Protein AF-A0A3B3SRP2-F1 (afdb_monomer)

Sequence (263 aa):
METLMWMKLLTVFSLLSGQIAITAASSLVCETYGSGIIQPLYDNPFYVRTSCASEFISFTYGKVDCRITLTRDDGLIVKVVIDINQMKTVLENGILHVKDNNVTLPYDDMYLHIFQYGIYTKLISRILPASTSIIWYNENSKITTFWVELDDKQVSVTSGFCVNNDTKNIISGSSCLTTTITPAESTDCDYTSEVVACQPNIPMETLMDLCLMNIVDISKENEKNVLCSYYHENVQSCDLDNNNQSPGNYLVNTWRTKTGCRK

Solvent-accessible surface area (backbone atoms only — not comparable to full-atom values): 14451 Å² total; per-residue (Å²): 144,71,76,73,64,59,64,58,54,56,64,54,52,72,68,70,65,74,69,72,74,70,67,71,74,69,59,40,53,28,38,36,35,16,28,33,39,34,37,25,59,88,58,77,68,48,75,52,50,49,44,29,42,24,37,41,37,28,35,36,42,95,90,36,46,33,39,33,35,39,24,26,54,73,39,28,36,42,34,39,40,40,31,50,64,86,47,46,35,37,41,44,63,71,43,41,25,52,78,89,37,82,59,61,84,71,37,78,59,97,49,42,40,32,36,80,50,88,90,28,41,36,38,37,42,74,82,52,59,89,67,29,35,41,37,37,34,68,58,95,44,28,30,33,36,41,36,36,37,31,41,68,90,64,50,48,77,75,45,23,44,35,74,45,90,58,71,83,31,48,52,82,54,100,84,50,49,75,54,93,79,68,62,44,94,70,71,89,49,59,65,45,76,66,41,36,75,36,36,80,89,53,56,62,66,59,56,43,46,51,45,25,48,40,53,42,96,39,49,84,85,40,36,61,57,26,54,39,33,46,51,51,57,45,35,48,47,25,68,70,52,82,73,77,50,82,63,33,65,57,48,64,72,43,45,39,73,77,73,66,50,69,128

pLDDT: mean 85.54, std 17.64, range [34.66, 98.62]

Structure (mmCIF, N/CA/C/O backbone):
data_AF-A0A3B3SRP2-F1
#
_entry.id   AF-A0A3B3SRP2-F1
#
loop_
_atom_site.group_PDB
_atom_site.id
_atom_site.type_symbol
_atom_site.label_atom_id
_atom_site.label_alt_id
_atom_site.label_comp_id
_atom_site.label_asym_id
_atom_site.label_entity_id
_atom_site.label_seq_id
_atom_site.pdbx_PDB_ins_code
_atom_site.Cartn_x
_atom_site.Cartn_y
_atom_site.Cartn_z
_atom_site.occupancy
_atom_site.B_iso_or_equiv
_atom_site.auth_seq_id
_atom_site.auth_comp_id
_atom_site.auth_asym_id
_atom_site.auth_atom_id
_atom_site.pdbx_PDB_model_num
ATOM 1 N N . MET A 1 1 ? -53.761 46.322 -2.928 1.00 43.09 1 MET A N 1
ATOM 2 C CA . MET A 1 1 ? -53.805 44.874 -3.222 1.00 43.09 1 MET A CA 1
ATOM 3 C C . MET A 1 1 ? -52.773 44.548 -4.305 1.00 43.09 1 MET A C 1
ATOM 5 O O . MET A 1 1 ? -53.124 43.989 -5.325 1.00 43.09 1 MET A O 1
ATOM 9 N N . GLU A 1 2 ? -51.503 44.925 -4.099 1.00 42.06 2 GLU A N 1
ATOM 10 C CA . GLU A 1 2 ? -50.419 44.701 -5.086 1.00 42.06 2 GLU A CA 1
ATOM 11 C C . GLU A 1 2 ? -49.061 44.360 -4.445 1.00 42.06 2 GLU A C 1
ATOM 13 O O . GLU A 1 2 ? -48.167 43.855 -5.113 1.00 42.06 2 GLU A O 1
ATOM 18 N N . THR A 1 3 ? -48.897 44.522 -3.130 1.00 38.47 3 THR A N 1
ATOM 19 C CA . THR A 1 3 ? -47.625 44.247 -2.439 1.00 38.47 3 THR A CA 1
ATOM 20 C C . THR A 1 3 ? -47.494 42.810 -1.921 1.00 38.47 3 THR A C 1
ATOM 22 O O . THR A 1 3 ? -46.394 42.373 -1.600 1.00 38.47 3 THR A O 1
ATOM 25 N N . LEU A 1 4 ? -48.586 42.034 -1.890 1.00 36.41 4 LEU A N 1
ATOM 26 C CA . LEU A 1 4 ? -48.588 40.653 -1.378 1.00 36.41 4 LEU A CA 1
ATOM 27 C C . LEU A 1 4 ? -48.241 39.594 -2.446 1.00 36.41 4 LEU A C 1
ATOM 29 O O . LEU A 1 4 ? -47.986 38.441 -2.107 1.00 36.41 4 LEU A O 1
ATOM 33 N N . MET A 1 5 ? -48.232 39.969 -3.731 1.00 37.16 5 MET A N 1
ATOM 34 C CA . MET A 1 5 ? -47.983 39.039 -4.844 1.00 37.16 5 MET A CA 1
ATOM 35 C C . MET A 1 5 ? -46.485 38.848 -5.134 1.00 37.16 5 MET A C 1
ATOM 37 O O . MET A 1 5 ? -46.076 37.784 -5.588 1.00 37.16 5 MET A O 1
ATOM 41 N N . TRP A 1 6 ? -45.647 39.829 -4.782 1.00 36.31 6 TRP A N 1
ATOM 42 C CA . TRP A 1 6 ? -44.196 39.774 -5.003 1.00 36.31 6 TRP A CA 1
ATOM 43 C C . TRP A 1 6 ? -43.448 38.962 -3.934 1.00 36.31 6 TRP A C 1
ATOM 45 O O . TRP A 1 6 ? -42.478 38.276 -4.248 1.00 36.31 6 TRP A O 1
ATOM 55 N N . MET A 1 7 ? -43.936 38.937 -2.687 1.00 34.97 7 MET A N 1
ATOM 56 C CA . MET A 1 7 ? -43.323 38.132 -1.616 1.00 34.97 7 MET A CA 1
ATOM 57 C C . MET A 1 7 ? -43.580 36.626 -1.745 1.00 34.97 7 MET A C 1
ATOM 59 O O . MET A 1 7 ? -42.819 35.838 -1.191 1.00 34.97 7 MET A O 1
ATOM 63 N N . LYS A 1 8 ? -44.608 36.206 -2.496 1.00 37.91 8 LYS A N 1
ATOM 64 C CA . LYS A 1 8 ? -44.844 34.781 -2.786 1.00 37.91 8 LYS A CA 1
ATOM 65 C C . LYS A 1 8 ? -44.067 34.269 -4.000 1.00 37.91 8 LYS A C 1
ATOM 67 O O . LYS A 1 8 ? -43.847 33.069 -4.089 1.00 37.91 8 LYS A O 1
ATOM 72 N N . LEU A 1 9 ? -43.611 35.145 -4.902 1.00 35.06 9 LEU A N 1
ATOM 73 C CA . LEU A 1 9 ? -42.748 34.728 -6.015 1.00 35.06 9 LEU A CA 1
ATOM 74 C C . LEU A 1 9 ? -41.287 34.534 -5.580 1.00 35.06 9 LEU A C 1
ATOM 76 O O . LEU A 1 9 ? -40.608 33.655 -6.104 1.00 35.06 9 LEU A O 1
ATOM 80 N N . LEU A 1 10 ? -40.818 35.297 -4.587 1.00 37.38 10 LEU A N 1
ATOM 81 C CA . LEU A 1 10 ? -39.448 35.184 -4.071 1.00 37.38 10 LEU A CA 1
ATOM 82 C C . LEU A 1 10 ? -39.222 33.930 -3.211 1.00 37.38 10 LEU A C 1
ATOM 84 O O . LEU A 1 10 ? -38.131 33.371 -3.243 1.0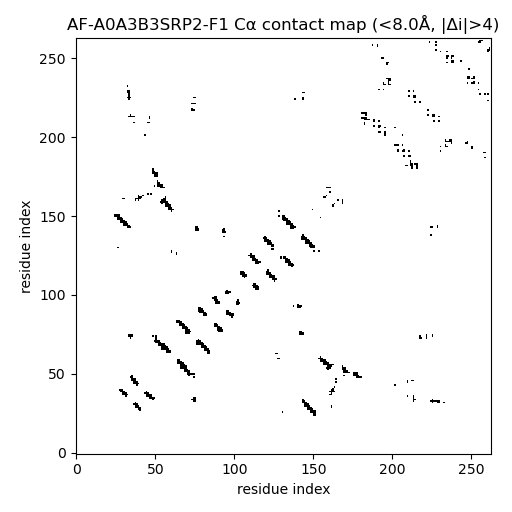0 37.38 10 LEU A O 1
ATOM 88 N N . THR A 1 11 ? -40.243 33.436 -2.504 1.00 38.34 11 THR A N 1
ATOM 89 C CA . THR A 1 11 ? -40.134 32.199 -1.706 1.00 38.34 11 THR A CA 1
ATOM 90 C C . THR A 1 11 ? -40.246 30.922 -2.539 1.00 38.34 11 THR A C 1
ATOM 92 O O . THR A 1 11 ? -39.768 29.877 -2.109 1.00 38.34 11 THR A O 1
ATOM 95 N N . VAL A 1 12 ? -40.820 30.992 -3.746 1.00 39.31 12 VAL A N 1
ATOM 96 C CA . VAL A 1 12 ? -40.864 29.854 -4.684 1.00 39.31 12 VAL A CA 1
ATOM 97 C C . VAL A 1 12 ? -39.581 29.775 -5.522 1.00 39.31 12 VAL A C 1
ATOM 99 O O . VAL A 1 12 ? -39.119 28.677 -5.823 1.00 39.31 12 VAL A O 1
ATOM 102 N N . PHE A 1 13 ? -38.931 30.907 -5.825 1.00 36.84 13 PHE A N 1
ATOM 103 C CA . PHE A 1 13 ? -37.656 30.903 -6.555 1.00 36.84 13 PHE A CA 1
ATOM 104 C C . PHE A 1 13 ? -36.457 30.426 -5.721 1.00 36.84 13 PHE A C 1
ATOM 106 O O . PHE A 1 13 ? -35.529 29.852 -6.287 1.00 36.84 13 PHE A O 1
ATOM 113 N N . SER A 1 14 ? -36.488 30.560 -4.389 1.00 36.88 14 SER A N 1
ATOM 114 C CA . SER A 1 14 ? -35.431 30.016 -3.517 1.00 36.88 14 SER A CA 1
ATOM 115 C C . SER A 1 14 ? -35.518 28.497 -3.301 1.00 36.88 14 SER A C 1
ATOM 117 O O . SER A 1 14 ? -34.643 27.928 -2.659 1.00 36.88 14 SER A O 1
ATOM 119 N N . LEU A 1 15 ? -36.559 27.834 -3.823 1.00 36.75 15 LEU A N 1
ATOM 120 C CA . LEU A 1 15 ? -36.709 26.373 -3.800 1.00 36.75 15 LEU A CA 1
ATOM 121 C C . LEU A 1 15 ? -36.375 25.708 -5.150 1.00 36.75 15 LEU A C 1
ATOM 123 O O . LEU A 1 15 ? -36.276 24.486 -5.201 1.00 36.75 15 LEU A O 1
ATOM 127 N N . LEU A 1 16 ? -36.163 26.483 -6.227 1.00 36.72 16 LEU A N 1
ATOM 128 C CA . LEU A 1 16 ? -35.788 25.961 -7.553 1.00 36.72 16 LEU A CA 1
ATOM 129 C C . LEU A 1 16 ? -34.317 26.171 -7.933 1.00 36.72 16 LEU A C 1
ATOM 131 O O . LEU A 1 16 ? -33.840 25.521 -8.860 1.00 36.72 16 LEU A O 1
ATOM 135 N N . SER A 1 17 ? -33.560 27.002 -7.216 1.00 38.25 17 SER A N 1
ATOM 136 C CA . SER A 1 17 ? -32.105 27.106 -7.388 1.00 38.25 17 SER A CA 1
ATOM 137 C C . SER A 1 17 ? -31.372 26.072 -6.533 1.00 38.25 17 SER A C 1
ATOM 139 O O . SER A 1 17 ? -30.405 26.407 -5.851 1.00 38.25 17 SER A O 1
ATOM 141 N N . GLY A 1 18 ? -31.866 24.829 -6.529 1.00 35.50 18 GLY A N 1
ATOM 142 C CA . GLY A 1 18 ? -31.281 23.677 -5.847 1.00 35.50 18 GLY A CA 1
ATOM 143 C C . GLY A 1 18 ? -29.923 23.284 -6.428 1.00 35.50 18 GLY A C 1
ATOM 144 O O . GLY A 1 18 ? -29.726 22.155 -6.848 1.00 35.50 18 GLY A O 1
ATOM 145 N N . GLN A 1 19 ? -28.964 24.201 -6.420 1.00 41.12 19 GLN A N 1
ATOM 146 C CA . GLN A 1 19 ? -27.575 23.866 -6.202 1.00 41.12 19 GLN A CA 1
ATOM 147 C C . GLN A 1 19 ? -27.442 23.690 -4.694 1.00 41.12 19 GLN A C 1
ATOM 149 O O . GLN A 1 19 ? -26.968 24.561 -3.968 1.00 41.12 19 GLN A O 1
ATOM 154 N N . ILE A 1 20 ? -27.857 22.513 -4.216 1.00 37.31 20 ILE A N 1
ATOM 155 C CA . ILE A 1 20 ? -27.070 21.904 -3.155 1.00 37.31 20 ILE A CA 1
ATOM 156 C C . ILE A 1 20 ? -25.701 21.781 -3.812 1.00 37.31 20 ILE A C 1
ATOM 158 O O . ILE A 1 20 ? -25.478 20.895 -4.635 1.00 37.31 20 ILE A O 1
ATOM 162 N N . ALA A 1 21 ? -24.814 22.735 -3.536 1.00 34.66 21 ALA A N 1
ATOM 163 C CA . ALA A 1 21 ? -23.401 22.467 -3.628 1.00 34.66 21 ALA A CA 1
ATOM 164 C C . ALA A 1 21 ? -23.189 21.347 -2.614 1.00 34.66 21 ALA A C 1
ATOM 166 O O . ALA A 1 21 ? -22.924 21.582 -1.434 1.00 34.66 21 ALA A O 1
ATOM 167 N N . ILE A 1 22 ? -23.401 20.109 -3.067 1.00 35.34 22 ILE A N 1
ATOM 168 C CA . ILE A 1 22 ? -22.730 18.964 -2.501 1.00 35.34 22 ILE A CA 1
ATOM 169 C C . ILE A 1 22 ? -21.287 19.338 -2.788 1.00 35.34 22 ILE A C 1
ATOM 171 O O . ILE A 1 22 ? -20.777 19.129 -3.884 1.00 35.34 22 ILE A O 1
ATOM 175 N N . THR A 1 23 ? -20.677 20.058 -1.846 1.00 37.78 23 THR A N 1
ATOM 176 C CA . THR A 1 23 ? -19.234 20.046 -1.722 1.00 37.78 23 THR A CA 1
ATOM 177 C C . THR A 1 23 ? -18.966 18.562 -1.611 1.00 37.78 23 THR A C 1
ATOM 179 O O . THR A 1 23 ? -19.344 17.947 -0.613 1.00 37.78 23 THR A O 1
ATOM 182 N N . ALA A 1 24 ? -18.537 17.952 -2.719 1.00 43.47 24 ALA A N 1
ATOM 183 C CA . ALA A 1 24 ? -18.064 16.589 -2.697 1.00 43.47 24 ALA A CA 1
ATOM 184 C C . ALA A 1 24 ? -17.053 16.608 -1.560 1.00 43.47 24 ALA A C 1
ATOM 186 O O . ALA A 1 24 ? -16.085 17.367 -1.619 1.00 43.47 24 ALA A O 1
ATOM 187 N N . ALA A 1 25 ? -17.398 15.960 -0.446 1.00 46.56 25 ALA A N 1
ATOM 188 C CA . ALA A 1 25 ? -16.478 15.861 0.661 1.00 46.56 25 ALA A CA 1
ATOM 189 C C . ALA A 1 25 ? -15.237 15.229 0.042 1.00 46.56 25 ALA A C 1
ATOM 191 O O . ALA A 1 25 ? -15.340 14.151 -0.545 1.00 46.56 25 ALA A O 1
ATOM 192 N N . SER A 1 26 ? -14.128 15.962 0.032 1.00 56.84 26 SER A N 1
ATOM 193 C CA . SER A 1 26 ? -12.861 15.444 -0.449 1.00 56.84 26 SER A CA 1
ATOM 194 C C . SER A 1 26 ? -12.503 14.302 0.486 1.00 56.84 26 SER A C 1
ATOM 196 O O . SER A 1 26 ? -12.036 14.534 1.596 1.00 56.84 26 SER A O 1
ATOM 198 N N . SER A 1 27 ? -12.814 13.071 0.084 1.00 74.00 27 SER A N 1
ATOM 199 C CA . SER A 1 27 ? -12.363 11.899 0.812 1.00 74.00 27 SER A CA 1
ATOM 200 C C . SER A 1 27 ? -10.845 11.921 0.787 1.00 74.00 27 SER A C 1
ATOM 202 O O . SER A 1 27 ? -10.240 11.982 -0.285 1.00 74.00 27 SER A O 1
ATOM 204 N N . LEU A 1 28 ? -10.239 11.899 1.963 1.00 90.25 28 LEU A N 1
ATOM 205 C CA . LEU A 1 28 ? -8.798 11.790 2.089 1.00 90.25 28 LEU A CA 1
ATOM 206 C C . LEU A 1 28 ? -8.400 10.354 1.766 1.00 90.25 28 LEU A C 1
ATOM 208 O O . LEU A 1 28 ? -8.909 9.423 2.389 1.00 90.25 28 LEU A O 1
ATOM 212 N N . VAL A 1 29 ? -7.524 10.176 0.782 1.00 93.31 29 VAL A N 1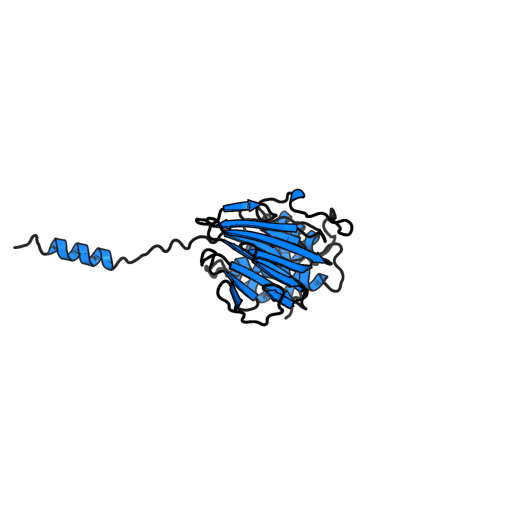
ATOM 213 C CA . VAL A 1 29 ? -7.085 8.855 0.327 1.00 93.31 29 VAL A CA 1
ATOM 214 C C . VAL A 1 29 ? -5.639 8.648 0.732 1.00 93.31 29 VAL A C 1
ATOM 216 O O . VAL A 1 29 ? -4.779 9.459 0.398 1.00 93.31 29 VAL A O 1
ATOM 219 N N . CYS A 1 30 ? -5.378 7.562 1.454 1.00 96.31 30 CYS A N 1
ATOM 220 C CA . CYS A 1 30 ? -4.028 7.050 1.628 1.00 96.31 30 CYS A CA 1
ATOM 221 C C . CYS A 1 30 ? -3.914 5.703 0.941 1.00 96.31 30 CYS A C 1
ATOM 223 O O . CYS A 1 30 ? -4.704 4.797 1.218 1.00 96.31 30 CYS A O 1
ATOM 225 N N . GLU A 1 31 ? -2.903 5.559 0.104 1.00 97.06 31 GLU A N 1
ATOM 226 C CA . GLU A 1 31 ? -2.753 4.415 -0.775 1.00 97.06 31 GLU A CA 1
ATOM 227 C C . GLU A 1 31 ? -1.336 3.852 -0.711 1.00 97.06 31 GLU A C 1
ATOM 229 O O . GLU A 1 31 ? -0.355 4.558 -0.478 1.00 97.06 31 GLU A O 1
ATOM 234 N N . THR A 1 32 ? -1.223 2.549 -0.932 1.00 98.00 32 THR A N 1
ATOM 235 C CA . THR A 1 32 ? 0.041 1.903 -1.234 1.00 98.00 32 THR A CA 1
ATOM 236 C C . THR A 1 32 ? -0.120 0.893 -2.356 1.00 98.00 32 THR A C 1
ATOM 238 O O . THR A 1 32 ? -1.102 0.152 -2.412 1.00 98.00 32 THR A O 1
ATOM 241 N N . TYR A 1 33 ? 0.869 0.852 -3.241 1.00 96.94 33 TYR A N 1
ATOM 242 C CA . TYR A 1 33 ? 0.862 -0.013 -4.410 1.00 96.94 33 TYR A CA 1
ATOM 243 C C . TYR A 1 33 ? 2.270 -0.470 -4.795 1.00 96.94 33 TYR A C 1
ATOM 245 O O . TYR A 1 33 ? 3.282 -0.018 -4.237 1.00 96.94 33 TYR A O 1
ATOM 253 N N . GLY A 1 34 ? 2.332 -1.409 -5.738 1.00 95.31 34 GLY A N 1
ATOM 254 C CA . GLY A 1 34 ? 3.584 -2.019 -6.162 1.00 95.31 34 GLY A CA 1
ATOM 255 C C . GLY A 1 34 ? 4.308 -2.698 -4.995 1.00 95.31 34 GLY A C 1
ATOM 256 O O . GLY A 1 34 ? 3.697 -3.380 -4.172 1.00 95.31 34 GLY A O 1
ATOM 257 N N . SER A 1 35 ? 5.626 -2.519 -4.915 1.00 95.81 35 SER A N 1
ATOM 258 C CA . SER A 1 35 ? 6.488 -3.188 -3.939 1.00 95.81 35 SER A CA 1
ATOM 259 C C . SER A 1 35 ? 6.730 -2.415 -2.640 1.00 95.81 35 SER A C 1
ATOM 261 O O . SER A 1 35 ? 7.460 -2.904 -1.772 1.00 95.81 35 SER A O 1
ATOM 263 N N . GLY A 1 36 ? 6.129 -1.229 -2.492 1.00 95.81 36 GLY A N 1
ATOM 264 C CA . GLY A 1 36 ? 6.378 -0.356 -1.341 1.00 95.81 36 GLY A CA 1
ATOM 265 C C . GLY A 1 36 ? 6.160 1.138 -1.571 1.00 95.81 36 GLY A C 1
ATOM 266 O O . GLY A 1 36 ? 6.594 1.925 -0.733 1.00 95.81 36 GLY A O 1
ATOM 267 N N . ILE A 1 37 ? 5.521 1.547 -2.673 1.00 97.56 37 ILE A N 1
ATOM 268 C CA . ILE A 1 37 ? 5.180 2.957 -2.895 1.00 97.56 37 ILE A CA 1
ATOM 269 C C . ILE A 1 37 ? 3.994 3.309 -2.007 1.00 97.56 37 ILE A C 1
ATOM 271 O O . ILE A 1 37 ? 3.039 2.535 -1.905 1.00 97.56 37 ILE A O 1
ATOM 275 N N . ILE A 1 38 ? 4.062 4.461 -1.352 1.00 97.81 38 ILE A N 1
ATOM 276 C CA . ILE A 1 38 ? 3.027 4.971 -0.462 1.00 97.81 38 ILE A CA 1
ATOM 277 C C . ILE A 1 38 ? 2.694 6.391 -0.896 1.00 97.81 38 ILE A C 1
ATOM 279 O O . ILE A 1 38 ? 3.582 7.239 -0.937 1.00 97.81 38 ILE A O 1
ATOM 283 N N . GLN A 1 39 ? 1.419 6.635 -1.186 1.00 96.00 39 GLN A N 1
ATOM 284 C CA . GLN A 1 39 ? 0.839 7.963 -1.325 1.00 96.00 39 GLN A CA 1
ATOM 285 C C . GLN A 1 39 ? 0.206 8.338 0.025 1.00 96.00 39 GLN A C 1
ATOM 287 O O . GLN A 1 39 ? -0.872 7.830 0.357 1.00 96.00 39 GLN A O 1
ATOM 292 N N . PRO A 1 40 ? 0.875 9.172 0.843 1.00 96.06 40 PRO A N 1
ATOM 293 C CA . PRO A 1 40 ? 0.323 9.625 2.113 1.00 96.06 40 PRO A CA 1
ATOM 294 C C . PRO A 1 40 ? -0.801 10.643 1.893 1.00 96.06 40 PRO A C 1
ATOM 296 O O . PRO A 1 40 ? -1.032 11.128 0.785 1.00 96.06 40 PRO A O 1
ATOM 299 N N . LEU A 1 41 ? -1.480 11.000 2.983 1.00 93.75 41 LEU A N 1
ATOM 300 C CA . LEU A 1 41 ? -2.667 11.858 2.954 1.00 93.75 41 LEU A CA 1
ATOM 301 C C . LEU A 1 41 ? -2.396 13.300 2.509 1.00 93.75 41 LEU A C 1
ATOM 303 O O . LEU A 1 41 ? -3.281 13.934 1.940 1.00 93.75 41 LEU A O 1
ATOM 307 N N . TYR A 1 42 ? -1.210 13.833 2.814 1.00 89.56 42 TYR A N 1
ATOM 308 C CA . TYR A 1 42 ? -0.917 15.266 2.670 1.00 89.56 42 TYR A CA 1
ATOM 309 C C . TYR A 1 42 ? 0.441 15.577 2.030 1.00 89.56 42 TYR A C 1
ATOM 311 O O . TYR A 1 42 ? 0.763 16.749 1.858 1.00 89.56 42 TYR A O 1
ATOM 319 N N . ASP A 1 43 ? 1.221 14.557 1.671 1.00 90.25 43 ASP A N 1
ATOM 320 C CA . ASP A 1 43 ? 2.590 14.708 1.175 1.00 90.25 43 ASP A CA 1
ATOM 321 C C . ASP A 1 43 ? 2.782 14.005 -0.175 1.00 90.25 43 ASP A C 1
ATOM 323 O O . ASP A 1 43 ? 1.919 13.271 -0.665 1.00 90.25 43 ASP A O 1
ATOM 327 N N . ASN A 1 44 ? 3.949 14.224 -0.778 1.00 91.69 44 ASN A N 1
ATOM 328 C CA . ASN A 1 44 ? 4.359 13.511 -1.981 1.00 91.69 44 ASN A CA 1
ATOM 329 C C . ASN A 1 44 ? 4.564 12.015 -1.701 1.00 91.69 44 ASN A C 1
ATOM 331 O O . ASN A 1 44 ? 4.937 11.636 -0.582 1.00 91.69 44 ASN A O 1
ATOM 335 N N . PRO A 1 45 ? 4.380 11.162 -2.721 1.00 95.44 45 PRO A N 1
ATOM 336 C CA . PRO A 1 45 ? 4.599 9.742 -2.560 1.00 95.44 45 PRO A CA 1
ATOM 337 C C . PRO A 1 45 ? 6.065 9.436 -2.263 1.00 95.44 45 PRO A C 1
ATOM 339 O O . PRO A 1 45 ? 6.984 10.105 -2.739 1.00 95.44 45 PRO A O 1
ATOM 342 N N . PHE A 1 46 ? 6.275 8.386 -1.481 1.00 95.81 46 PHE A N 1
ATOM 343 C CA . PHE A 1 46 ? 7.594 7.898 -1.098 1.00 95.81 46 PHE A CA 1
ATOM 344 C C . PHE A 1 46 ? 7.634 6.373 -1.161 1.00 95.81 46 PHE A C 1
ATOM 346 O O . PHE A 1 46 ? 6.616 5.713 -1.366 1.00 95.81 46 PHE A O 1
ATOM 353 N N . TYR A 1 47 ? 8.825 5.806 -0.990 1.00 96.19 47 TYR A N 1
ATOM 354 C CA . TYR A 1 47 ? 9.043 4.371 -1.089 1.00 96.19 47 TYR A CA 1
ATOM 355 C C . TYR A 1 47 ? 9.596 3.784 0.214 1.00 96.19 47 TYR A C 1
ATOM 357 O O . TYR A 1 47 ? 10.486 4.367 0.836 1.00 96.19 47 TYR A O 1
ATOM 365 N N . VAL A 1 48 ? 9.097 2.607 0.608 1.00 9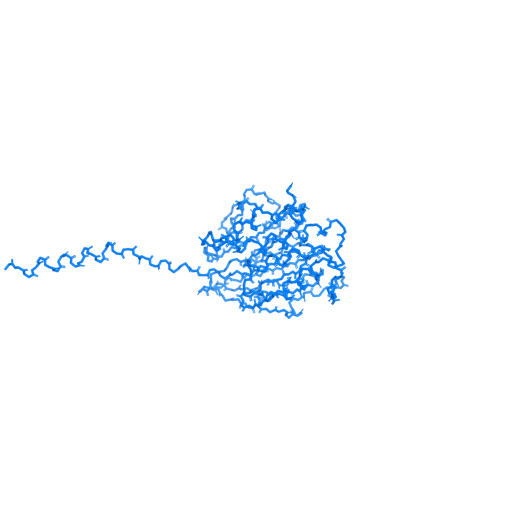4.50 48 VAL A N 1
ATOM 366 C CA . VAL A 1 48 ? 9.590 1.836 1.759 1.00 94.50 48 VAL A CA 1
ATOM 367 C C . VAL A 1 48 ? 9.731 0.357 1.399 1.00 94.50 48 VAL A C 1
ATOM 369 O O . VAL A 1 48 ? 8.738 -0.324 1.143 1.00 94.50 48 VAL A O 1
ATOM 372 N N . ARG A 1 49 ? 10.958 -0.181 1.489 1.00 92.50 49 ARG A N 1
ATOM 373 C CA . ARG A 1 49 ? 11.227 -1.627 1.400 1.00 92.50 49 ARG A CA 1
ATOM 374 C C . ARG A 1 49 ? 11.331 -2.246 2.787 1.00 92.50 49 ARG A C 1
ATOM 376 O O . ARG A 1 49 ? 12.334 -2.084 3.484 1.00 92.50 49 ARG A O 1
ATOM 383 N N . THR A 1 50 ? 10.324 -3.022 3.168 1.00 93.31 50 THR A N 1
ATOM 384 C CA . THR A 1 50 ? 10.388 -3.853 4.372 1.00 93.31 50 THR A CA 1
ATOM 385 C C . THR A 1 50 ? 9.534 -5.109 4.230 1.00 93.31 50 THR A C 1
ATOM 387 O O . THR A 1 50 ? 8.459 -5.060 3.635 1.00 93.31 50 THR A O 1
ATOM 390 N N . SER A 1 51 ? 10.014 -6.229 4.774 1.00 94.06 51 SER A N 1
ATOM 391 C CA . SER A 1 51 ? 9.214 -7.441 4.997 1.00 94.06 51 SER A CA 1
ATOM 392 C C . SER A 1 51 ? 8.642 -7.514 6.415 1.00 94.06 51 SER A C 1
ATOM 394 O O . SER A 1 51 ? 7.911 -8.444 6.755 1.00 94.06 51 SER A O 1
ATOM 396 N N . CYS A 1 52 ? 8.973 -6.543 7.270 1.00 95.50 52 CYS A N 1
ATOM 397 C CA . CYS A 1 52 ? 8.373 -6.427 8.589 1.00 95.50 52 CYS A CA 1
ATOM 398 C C . CYS A 1 52 ? 6.902 -6.025 8.473 1.00 95.50 52 CYS A C 1
ATOM 400 O O . CYS A 1 52 ? 6.480 -5.386 7.507 1.00 95.50 52 CYS A O 1
ATOM 402 N N . ALA A 1 53 ? 6.124 -6.355 9.503 1.00 96.06 53 ALA A N 1
ATOM 403 C CA . ALA A 1 53 ? 4.828 -5.722 9.664 1.00 96.06 53 ALA A CA 1
ATOM 404 C C . ALA A 1 53 ? 5.043 -4.214 9.850 1.00 96.06 53 ALA A C 1
ATOM 406 O O . ALA A 1 53 ? 5.934 -3.795 10.586 1.00 96.06 53 ALA A O 1
ATOM 407 N N . SER A 1 54 ? 4.228 -3.396 9.205 1.00 96.69 54 SER A N 1
ATOM 408 C CA . SER A 1 54 ? 4.287 -1.945 9.337 1.00 96.69 54 SER A CA 1
ATOM 409 C C . SER A 1 54 ? 2.906 -1.368 9.561 1.00 96.69 54 SER A C 1
ATOM 411 O O . SER A 1 54 ? 1.939 -1.816 8.940 1.00 96.69 54 SER A O 1
ATOM 413 N N . GLU A 1 55 ? 2.816 -0.357 10.415 1.00 98.00 55 GLU A N 1
ATOM 414 C CA . GLU A 1 55 ? 1.605 0.431 10.581 1.00 98.00 55 GLU A CA 1
ATOM 415 C C . GLU A 1 55 ? 1.395 1.310 9.347 1.00 98.00 55 GLU A C 1
ATOM 417 O O . GLU A 1 55 ? 2.139 2.256 9.085 1.00 98.00 55 GLU A O 1
ATOM 422 N N . PHE A 1 56 ? 0.378 0.965 8.562 1.00 98.31 56 PHE A N 1
ATOM 423 C CA . PHE A 1 56 ? 0.014 1.731 7.380 1.00 98.31 56 PHE A CA 1
ATOM 424 C C . PHE A 1 56 ? -0.763 2.976 7.788 1.00 98.31 56 PHE A C 1
ATOM 426 O O . PHE A 1 56 ? -0.376 4.088 7.438 1.00 98.31 56 PHE A O 1
ATOM 433 N N . ILE A 1 57 ? -1.796 2.793 8.611 1.00 98.06 57 ILE A N 1
ATOM 434 C CA . ILE A 1 57 ? -2.554 3.895 9.190 1.00 98.06 57 ILE A CA 1
ATOM 435 C C . ILE A 1 57 ? -3.141 3.515 10.544 1.00 98.06 57 ILE A C 1
ATOM 437 O O . ILE A 1 57 ? -3.605 2.390 10.747 1.00 98.06 57 ILE A O 1
ATOM 441 N N . SER A 1 58 ? -3.163 4.486 11.447 1.00 97.56 58 SER A N 1
ATOM 442 C CA . SER A 1 58 ? -3.946 4.468 12.674 1.00 97.56 58 SER A CA 1
ATOM 443 C C . SER A 1 58 ? -4.787 5.739 12.741 1.00 97.56 58 SER A C 1
ATOM 445 O O . SER A 1 58 ? -4.299 6.829 12.426 1.00 97.56 58 SER A O 1
ATOM 447 N N . PHE A 1 59 ? -6.061 5.613 13.097 1.00 96.31 59 PHE A N 1
ATOM 448 C CA . PHE A 1 59 ? -6.981 6.739 13.206 1.00 96.31 59 PHE A CA 1
ATOM 449 C C . PHE A 1 59 ? -8.115 6.464 14.190 1.00 96.31 59 PHE A C 1
ATOM 451 O O . PHE A 1 59 ? -8.443 5.314 14.479 1.00 96.31 59 PHE A O 1
ATOM 458 N N . THR A 1 60 ? -8.756 7.529 14.662 1.00 95.25 60 THR A N 1
ATOM 459 C CA . THR A 1 60 ? -9.872 7.447 15.608 1.00 95.25 60 THR A CA 1
ATOM 460 C C . THR A 1 60 ? -11.094 8.190 15.070 1.00 95.25 60 THR A C 1
ATOM 462 O O . THR A 1 60 ? -10.985 9.294 14.531 1.00 95.25 60 THR A O 1
ATOM 465 N N . TYR A 1 61 ? -12.274 7.593 15.256 1.00 93.88 61 TYR A N 1
ATOM 466 C CA . TYR A 1 61 ? -13.582 8.217 15.054 1.00 93.88 61 TYR A CA 1
ATOM 467 C C . TYR A 1 61 ? -14.386 8.168 16.359 1.00 93.88 61 TYR A C 1
ATOM 469 O O . TYR A 1 61 ? -14.841 7.110 16.799 1.00 93.88 61 TYR A O 1
ATOM 477 N N . GLY A 1 62 ? -14.553 9.314 17.023 1.00 91.44 62 GLY A N 1
ATOM 478 C CA . GLY A 1 62 ? -15.191 9.375 18.340 1.00 91.44 62 GLY A CA 1
ATOM 479 C C . GLY A 1 62 ? -14.411 8.578 19.394 1.00 91.44 62 GLY A C 1
ATOM 480 O O . GLY A 1 62 ? -13.417 9.064 19.920 1.00 91.44 62 GLY A O 1
ATOM 481 N N . LYS A 1 63 ? -14.879 7.367 19.722 1.00 91.38 63 LYS A N 1
ATOM 482 C CA . LYS A 1 63 ? -14.208 6.415 20.637 1.00 91.38 63 LYS A CA 1
ATOM 483 C C . LYS A 1 63 ? -13.790 5.111 19.947 1.00 91.38 63 LYS A C 1
ATOM 485 O O . LYS A 1 63 ? -13.428 4.152 20.619 1.00 91.38 63 LYS A O 1
ATOM 490 N N . VAL A 1 64 ? -13.944 5.050 18.628 1.00 94.19 64 VAL A N 1
ATOM 491 C CA . VAL A 1 64 ? -13.611 3.889 17.809 1.00 94.19 64 VAL A CA 1
ATOM 492 C C . VAL A 1 64 ? -12.209 4.098 17.267 1.00 94.19 64 VAL A C 1
ATOM 494 O O . VAL A 1 64 ? -11.999 4.977 16.434 1.00 94.19 64 VAL A O 1
ATOM 497 N N . ASP A 1 65 ? -11.272 3.283 17.736 1.00 95.62 65 ASP A N 1
ATOM 498 C CA . ASP A 1 65 ? -9.920 3.232 17.191 1.00 95.62 65 ASP A CA 1
ATOM 499 C C . ASP A 1 65 ? -9.869 2.258 16.015 1.00 95.62 65 ASP A C 1
ATOM 501 O O . ASP A 1 65 ? -10.456 1.173 16.058 1.00 95.62 65 ASP A O 1
ATOM 505 N N . CYS A 1 66 ? -9.155 2.641 14.965 1.00 97.44 66 CYS A N 1
ATOM 506 C CA . CYS A 1 66 ? -8.874 1.807 13.812 1.00 97.44 66 CYS A CA 1
ATOM 507 C C . CYS A 1 66 ? -7.372 1.793 13.558 1.00 97.44 66 CYS A C 1
ATOM 509 O O . CYS A 1 66 ? -6.747 2.846 13.451 1.00 97.44 66 CYS A O 1
ATOM 511 N N . ARG A 1 67 ? -6.799 0.601 13.405 1.00 98.12 67 ARG A N 1
ATOM 512 C CA . ARG A 1 67 ? -5.398 0.423 13.029 1.00 98.12 67 ARG A CA 1
ATOM 513 C C . ARG A 1 67 ? -5.279 -0.620 11.935 1.00 98.12 67 ARG A C 1
ATOM 515 O O . ARG A 1 67 ? -5.835 -1.711 12.046 1.00 98.12 67 ARG A O 1
ATOM 522 N N . ILE A 1 68 ? -4.507 -0.295 10.907 1.00 98.62 68 ILE A N 1
ATOM 523 C CA . ILE A 1 68 ? -4.223 -1.188 9.791 1.00 98.62 68 ILE A CA 1
ATOM 524 C C . ILE A 1 68 ? -2.723 -1.424 9.715 1.00 98.62 68 ILE A C 1
ATOM 526 O O . ILE A 1 68 ? -1.934 -0.480 9.610 1.00 98.62 68 ILE A O 1
ATOM 530 N N . THR A 1 69 ? -2.333 -2.696 9.738 1.00 98.31 69 THR A N 1
ATOM 531 C CA . THR A 1 69 ? -0.950 -3.107 9.508 1.00 98.31 69 THR A CA 1
ATOM 532 C C . THR A 1 69 ? -0.836 -3.953 8.251 1.00 98.31 69 THR A C 1
ATOM 534 O O . THR A 1 69 ? -1.719 -4.750 7.927 1.00 98.31 69 THR A O 1
ATOM 537 N N . LEU A 1 70 ? 0.271 -3.767 7.539 1.00 97.69 70 LEU A N 1
ATOM 538 C CA . LEU A 1 70 ? 0.594 -4.471 6.303 1.00 97.69 70 LEU A CA 1
ATOM 539 C C . LEU A 1 70 ? 1.890 -5.247 6.499 1.00 97.69 70 LEU A C 1
ATOM 541 O O . LEU A 1 70 ? 2.804 -4.762 7.158 1.00 97.69 70 LEU A O 1
ATOM 545 N N . THR A 1 71 ? 1.973 -6.444 5.933 1.00 96.12 71 THR A N 1
ATOM 546 C CA . THR A 1 71 ? 3.214 -7.225 5.845 1.00 96.12 71 THR A CA 1
ATOM 547 C C . THR A 1 71 ? 3.437 -7.617 4.396 1.00 96.12 71 THR A C 1
ATOM 549 O O . THR A 1 71 ? 2.501 -8.061 3.721 1.00 96.12 71 THR A O 1
ATOM 552 N N . ARG A 1 72 ? 4.673 -7.449 3.928 1.00 94.19 72 ARG A N 1
ATOM 553 C CA . ARG A 1 72 ? 5.070 -7.745 2.553 1.00 94.19 72 ARG A CA 1
ATOM 554 C C . ARG A 1 72 ? 6.035 -8.912 2.485 1.00 94.19 72 ARG A C 1
ATOM 556 O O . ARG A 1 72 ? 6.858 -9.093 3.377 1.00 94.19 72 ARG A O 1
ATOM 563 N N . ASP A 1 73 ? 5.957 -9.636 1.382 1.00 92.06 73 ASP A N 1
ATOM 564 C CA . ASP A 1 73 ? 6.973 -10.590 0.966 1.00 92.06 73 ASP A CA 1
ATOM 565 C C . ASP A 1 73 ? 7.263 -10.375 -0.516 1.00 92.06 73 ASP A C 1
ATOM 567 O O . ASP A 1 73 ? 6.344 -10.225 -1.324 1.00 92.06 73 ASP A O 1
ATOM 571 N N . ASP A 1 74 ? 8.548 -10.273 -0.847 1.00 92.06 74 ASP A N 1
ATOM 572 C CA . ASP A 1 74 ? 9.018 -9.998 -2.205 1.00 92.06 74 ASP A CA 1
ATOM 573 C C . ASP A 1 74 ? 8.210 -8.881 -2.917 1.00 92.06 74 ASP A C 1
ATOM 575 O O . ASP A 1 74 ? 7.748 -8.995 -4.053 1.00 92.06 74 ASP A O 1
ATOM 579 N N . GLY A 1 75 ? 7.986 -7.786 -2.179 1.00 91.94 75 GLY A N 1
ATOM 580 C CA . GLY A 1 75 ? 7.307 -6.560 -2.621 1.00 91.94 75 GLY A CA 1
ATOM 581 C C . GLY A 1 75 ? 5.807 -6.540 -2.405 1.00 91.94 75 GLY A C 1
ATOM 582 O O . GLY A 1 75 ? 5.262 -5.511 -2.013 1.00 91.94 75 GLY A O 1
ATOM 583 N N . LEU A 1 76 ? 5.137 -7.665 -2.598 1.00 94.50 76 LEU A N 1
ATOM 584 C CA . LEU A 1 76 ? 3.684 -7.700 -2.550 1.00 94.50 76 LEU A CA 1
ATOM 585 C C . LEU A 1 76 ? 3.183 -7.875 -1.119 1.00 94.50 76 LEU A C 1
ATOM 587 O O . LEU A 1 76 ? 3.845 -8.475 -0.272 1.00 94.50 76 LEU A O 1
ATOM 591 N N . ILE A 1 77 ? 1.996 -7.344 -0.836 1.00 96.06 77 ILE A N 1
ATOM 592 C CA . ILE A 1 77 ? 1.381 -7.476 0.482 1.00 96.06 77 ILE A CA 1
ATOM 593 C C . ILE A 1 77 ? 0.814 -8.898 0.596 1.00 96.06 77 ILE A C 1
ATOM 595 O O . ILE A 1 77 ? -0.074 -9.297 -0.160 1.00 96.06 77 ILE A O 1
ATOM 599 N N . VAL A 1 78 ? 1.328 -9.658 1.562 1.00 95.12 78 VAL A N 1
ATOM 600 C CA . VAL A 1 78 ? 0.896 -11.038 1.853 1.00 95.12 78 VAL A CA 1
ATOM 601 C C . VAL A 1 78 ? -0.068 -11.110 3.029 1.00 95.12 78 VAL A C 1
ATOM 603 O O . VAL A 1 78 ? -0.826 -12.073 3.141 1.00 95.12 78 VAL A O 1
ATOM 606 N N . LYS A 1 79 ? -0.063 -10.083 3.889 1.00 96.44 79 LYS A N 1
ATOM 607 C CA . LYS A 1 79 ? -0.939 -9.997 5.055 1.00 96.44 79 LYS A CA 1
ATOM 608 C C . LYS A 1 79 ? -1.384 -8.567 5.331 1.00 96.44 79 LYS A C 1
ATOM 610 O O . LYS A 1 79 ? -0.560 -7.655 5.396 1.00 96.44 79 LYS A O 1
ATOM 615 N N . VAL A 1 80 ? -2.677 -8.408 5.580 1.00 98.00 80 VAL A N 1
ATOM 616 C CA . VAL A 1 80 ? -3.300 -7.187 6.098 1.00 98.00 80 VAL A CA 1
ATOM 617 C C . VAL A 1 80 ? -4.003 -7.538 7.399 1.00 98.00 80 VAL A C 1
ATOM 619 O O . VAL A 1 80 ? -4.767 -8.502 7.446 1.00 98.00 80 VAL A O 1
ATOM 622 N N . VAL A 1 81 ? -3.781 -6.747 8.444 1.00 98.19 81 VAL A N 1
ATOM 623 C CA . VAL A 1 81 ? -4.576 -6.804 9.674 1.00 98.19 81 VAL A CA 1
ATOM 624 C C . VAL A 1 81 ? -5.324 -5.489 9.814 1.00 98.19 81 VAL A C 1
ATOM 626 O O . VAL A 1 81 ? -4.708 -4.445 9.997 1.00 98.19 81 VAL A O 1
ATOM 629 N N . ILE A 1 82 ? -6.649 -5.558 9.735 1.00 98.38 82 ILE A N 1
ATOM 630 C CA . ILE A 1 82 ? -7.573 -4.444 9.941 1.00 98.38 82 ILE A CA 1
ATOM 631 C C . ILE A 1 82 ? -8.188 -4.628 11.328 1.00 98.38 82 ILE A C 1
ATOM 633 O O . ILE A 1 82 ? -8.979 -5.546 11.544 1.00 98.38 82 ILE A O 1
ATOM 637 N N . ASP A 1 83 ? -7.801 -3.784 12.277 1.00 97.56 83 ASP A N 1
ATOM 638 C CA . ASP A 1 83 ? -8.285 -3.805 13.656 1.00 97.56 83 ASP A CA 1
ATOM 639 C C . ASP A 1 83 ? -9.189 -2.591 13.885 1.00 97.56 83 ASP A C 1
ATOM 641 O O . ASP A 1 83 ? -8.696 -1.472 14.021 1.00 97.56 83 ASP A O 1
ATOM 645 N N . ILE A 1 84 ? -10.509 -2.803 13.880 1.00 96.75 84 ILE A N 1
ATOM 646 C CA . ILE A 1 84 ? -11.505 -1.751 14.125 1.00 96.75 84 ILE A CA 1
ATOM 647 C C . ILE A 1 84 ? -12.156 -2.035 15.471 1.00 96.75 84 ILE A C 1
ATOM 649 O O . ILE A 1 84 ? -12.928 -2.984 15.611 1.00 96.75 84 ILE A O 1
ATOM 653 N N . ASN A 1 85 ? -11.869 -1.199 16.466 1.00 93.62 85 ASN A N 1
ATOM 654 C CA . ASN A 1 85 ? -12.377 -1.336 17.827 1.00 93.62 85 ASN A CA 1
ATOM 655 C C . ASN A 1 85 ? -12.160 -2.746 18.408 1.00 93.62 85 ASN A C 1
ATOM 657 O O . ASN A 1 85 ? -13.097 -3.359 18.921 1.00 93.62 85 ASN A O 1
ATOM 661 N N . GLN A 1 86 ? -10.938 -3.281 18.287 1.00 89.88 86 GLN A N 1
ATOM 662 C CA . GLN A 1 86 ? -10.548 -4.622 18.751 1.00 89.88 86 GLN A CA 1
ATOM 663 C C . GLN A 1 86 ? -11.178 -5.780 17.955 1.00 89.88 86 GLN A C 1
ATOM 665 O O . GLN A 1 86 ? -10.928 -6.949 18.261 1.00 89.88 86 GLN A O 1
ATOM 670 N N . MET A 1 87 ? -11.972 -5.490 16.918 1.00 92.12 87 MET A N 1
ATOM 671 C CA . MET A 1 87 ? -12.454 -6.490 15.969 1.00 92.12 87 MET A CA 1
ATOM 672 C C . MET A 1 87 ? -11.461 -6.620 14.822 1.00 92.12 87 MET A C 1
ATOM 674 O O . MET A 1 87 ? -11.338 -5.732 13.976 1.00 92.12 87 MET A O 1
ATOM 678 N N . LYS A 1 88 ? -10.773 -7.761 14.786 1.00 95.81 88 LYS A N 1
ATOM 679 C CA . LYS A 1 88 ? -9.766 -8.053 13.769 1.00 95.81 88 LYS A CA 1
ATOM 680 C C . LYS A 1 88 ? -10.381 -8.718 12.546 1.00 95.81 88 LYS A C 1
ATOM 682 O O . LYS A 1 88 ? -11.066 -9.740 12.645 1.00 95.81 88 LYS A O 1
ATOM 687 N N . THR A 1 89 ? -10.063 -8.143 11.397 1.00 97.62 89 THR A N 1
ATOM 688 C CA . THR A 1 89 ? -10.202 -8.754 10.080 1.00 97.62 89 THR A CA 1
ATOM 689 C C . THR A 1 89 ? -8.802 -8.956 9.517 1.00 97.62 89 THR A C 1
ATOM 691 O O . THR A 1 89 ? -8.006 -8.018 9.488 1.00 97.62 89 THR A O 1
ATOM 694 N N . VAL A 1 90 ? -8.478 -10.177 9.107 1.00 97.75 90 VAL A N 1
ATOM 695 C CA . VAL A 1 90 ? -7.167 -10.527 8.556 1.00 97.75 90 VAL A CA 1
ATOM 696 C C . VAL A 1 90 ? -7.353 -11.015 7.132 1.00 97.75 90 VAL A C 1
ATOM 698 O O . VAL A 1 90 ? -8.153 -11.913 6.889 1.00 97.75 90 VAL A O 1
ATOM 701 N N . LEU A 1 91 ? -6.611 -10.433 6.200 1.00 95.69 91 LEU A N 1
ATOM 702 C CA . LEU A 1 91 ? -6.489 -10.940 4.840 1.00 95.69 91 LEU A CA 1
ATOM 703 C C . LEU A 1 91 ? -5.078 -11.483 4.677 1.00 95.69 91 LEU A C 1
ATOM 705 O O . LEU A 1 91 ? -4.118 -10.725 4.787 1.00 95.69 91 LEU A O 1
ATOM 709 N N . GLU A 1 92 ? -4.952 -12.782 4.445 1.00 93.56 92 GLU A N 1
ATOM 710 C CA . GLU A 1 92 ? -3.660 -13.455 4.339 1.00 93.56 92 GLU A CA 1
ATOM 711 C C . GLU A 1 92 ? -3.700 -14.448 3.182 1.00 93.56 92 GLU A C 1
ATOM 713 O O . GLU A 1 92 ? -4.571 -15.317 3.133 1.00 93.56 92 GLU A O 1
ATOM 718 N N . ASN A 1 93 ? -2.789 -14.288 2.218 1.00 84.38 93 ASN A N 1
ATOM 719 C CA . ASN A 1 93 ? -2.701 -15.136 1.020 1.00 84.38 93 ASN A CA 1
ATOM 720 C C . ASN A 1 93 ? -4.051 -15.321 0.290 1.00 84.38 93 ASN A C 1
ATOM 722 O O . ASN A 1 93 ? -4.409 -16.424 -0.124 1.00 84.38 93 ASN A O 1
ATOM 726 N N . GLY A 1 94 ? -4.831 -14.242 0.172 1.00 82.38 94 GLY A N 1
ATOM 727 C CA . GLY A 1 94 ? -6.142 -14.238 -0.488 1.00 82.38 94 GLY A CA 1
ATOM 728 C C . GLY A 1 94 ? -7.299 -14.815 0.339 1.00 82.38 94 GLY A C 1
ATOM 729 O O . GLY A 1 94 ? -8.431 -14.822 -0.140 1.00 82.38 94 GLY A O 1
ATOM 730 N N . ILE A 1 95 ? -7.053 -15.270 1.572 1.00 90.50 95 ILE A N 1
ATOM 731 C CA . ILE A 1 95 ? -8.086 -15.786 2.476 1.00 90.50 95 ILE A CA 1
ATOM 732 C C . ILE A 1 95 ? -8.467 -14.701 3.479 1.00 90.50 95 ILE A C 1
ATOM 734 O O . ILE A 1 95 ? -7.612 -14.112 4.142 1.00 90.50 95 ILE A O 1
ATOM 738 N N . LEU A 1 96 ? -9.770 -14.445 3.589 1.00 95.19 96 LEU A N 1
ATOM 739 C CA . LEU A 1 96 ? -10.323 -13.463 4.507 1.00 95.19 96 LEU A CA 1
ATOM 740 C C . LEU A 1 96 ? -10.798 -14.144 5.791 1.00 95.19 96 LEU A C 1
ATOM 742 O O . LEU A 1 96 ? -11.614 -15.067 5.757 1.00 95.19 96 LEU A O 1
ATOM 746 N N . HIS A 1 97 ? -10.311 -13.647 6.920 1.00 96.06 97 HIS A N 1
ATOM 747 C CA . HIS A 1 97 ? -10.686 -14.077 8.256 1.00 96.06 97 HIS A CA 1
ATOM 748 C C . HIS A 1 97 ? -11.358 -12.922 8.993 1.00 96.06 97 HIS A C 1
ATOM 750 O O . HIS A 1 97 ? -10.760 -11.859 9.150 1.00 96.06 97 HIS A O 1
ATOM 756 N N . VAL A 1 98 ? -12.574 -13.129 9.489 1.00 94.88 98 VAL A N 1
ATOM 757 C CA . VAL A 1 98 ? -13.278 -12.167 10.349 1.00 94.88 98 VAL A CA 1
ATOM 758 C C . VAL A 1 98 ? -13.523 -12.838 11.692 1.00 94.88 98 VAL A C 1
ATOM 760 O O . VAL A 1 98 ? -14.144 -13.900 11.744 1.00 94.88 98 VAL A O 1
ATOM 763 N N . LYS A 1 99 ? -13.030 -12.235 12.785 1.00 89.94 99 LYS A N 1
ATOM 764 C CA . LYS A 1 99 ? -13.126 -12.823 14.139 1.00 89.94 99 LYS A CA 1
ATOM 765 C C . LYS A 1 99 ? -12.606 -14.272 14.160 1.00 89.94 99 LYS A C 1
ATOM 767 O O . LYS A 1 99 ? -13.298 -15.170 14.628 1.00 89.94 99 LYS A O 1
ATOM 772 N N . ASP A 1 100 ? -11.437 -14.489 13.555 1.00 89.75 100 ASP A N 1
ATOM 773 C CA . ASP A 1 100 ? -10.747 -15.785 13.414 1.00 89.75 100 ASP A CA 1
ATOM 774 C C . ASP A 1 100 ? -11.471 -16.858 12.575 1.00 89.75 100 ASP A C 1
ATOM 776 O O . ASP A 1 100 ? -10.997 -17.988 12.470 1.00 89.75 100 ASP A O 1
ATOM 780 N N . ASN A 1 101 ? -12.584 -16.516 11.917 1.00 92.31 101 ASN A N 1
ATOM 781 C CA . ASN A 1 101 ? -13.314 -17.431 11.039 1.00 92.31 101 ASN A CA 1
ATOM 782 C C . ASN A 1 101 ? -13.051 -17.104 9.573 1.00 92.31 101 ASN A C 1
ATOM 784 O O . ASN A 1 101 ? -13.147 -15.944 9.177 1.00 92.31 101 ASN A O 1
ATOM 788 N N . ASN A 1 102 ? -12.783 -18.124 8.757 1.00 95.25 102 ASN A N 1
ATOM 789 C CA . ASN A 1 102 ? -12.705 -17.967 7.306 1.00 95.25 102 ASN A CA 1
ATOM 790 C C . ASN A 1 102 ? -14.078 -17.565 6.765 1.00 95.25 102 ASN A C 1
ATOM 792 O O . ASN A 1 102 ? -15.085 -18.206 7.077 1.00 95.25 102 ASN A O 1
ATOM 796 N N . VAL A 1 103 ? -14.112 -16.545 5.916 1.00 95.19 103 VAL A N 1
ATOM 797 C CA . VAL A 1 103 ? -15.342 -16.058 5.290 1.00 95.19 103 VAL A CA 1
ATOM 798 C C . VAL A 1 103 ? -15.203 -16.033 3.773 1.00 95.19 103 VAL A C 1
ATOM 800 O O . VAL A 1 103 ? -14.104 -16.044 3.223 1.00 95.19 103 VAL A O 1
ATOM 803 N N . THR A 1 104 ? -16.340 -16.002 3.087 1.00 94.12 104 THR A N 1
ATOM 804 C CA . THR A 1 104 ? -16.405 -15.816 1.633 1.00 94.12 104 THR A CA 1
ATOM 805 C C . THR A 1 104 ? -17.104 -14.501 1.327 1.00 9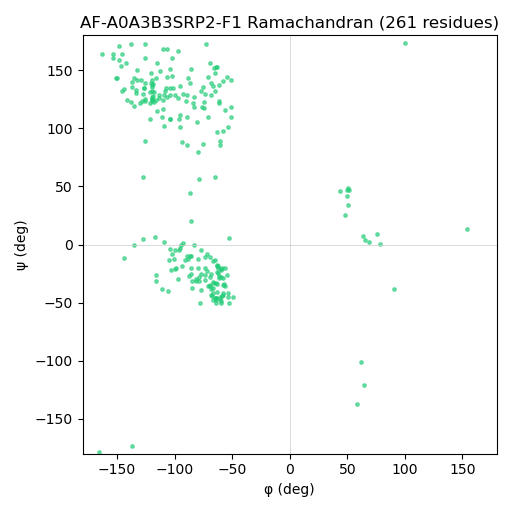4.12 104 THR A C 1
ATOM 807 O O . THR A 1 104 ? -17.840 -13.978 2.163 1.00 94.12 104 THR A O 1
ATOM 810 N N . LEU A 1 105 ? -16.839 -13.943 0.147 1.00 94.38 105 LEU A N 1
ATOM 811 C CA . LEU A 1 105 ? -17.485 -12.718 -0.305 1.00 94.38 105 LEU A CA 1
ATOM 812 C C . LEU A 1 105 ? -18.803 -13.039 -1.039 1.00 94.38 105 LEU A C 1
ATOM 814 O O . LEU A 1 105 ? -18.840 -14.004 -1.803 1.00 94.38 105 LEU A O 1
ATOM 818 N N . PRO A 1 106 ? -19.850 -12.210 -0.884 1.00 96.81 106 PRO A N 1
ATOM 819 C CA . PRO A 1 106 ? -19.920 -11.091 0.050 1.00 96.81 106 PRO A CA 1
ATOM 820 C C . PRO A 1 106 ? -20.034 -11.578 1.503 1.00 96.81 106 PRO A C 1
ATOM 822 O O . PRO A 1 106 ? -20.710 -12.564 1.787 1.00 96.81 106 PRO A O 1
ATOM 825 N N . TYR A 1 107 ? -19.398 -10.853 2.420 1.00 96.88 107 TYR A N 1
ATOM 826 C CA . TYR A 1 107 ? -19.551 -11.047 3.858 1.00 96.88 107 TYR A CA 1
ATOM 827 C C . TYR A 1 107 ? -20.340 -9.879 4.437 1.00 96.88 107 TYR A C 1
ATOM 829 O O . TYR A 1 107 ? -20.036 -8.719 4.159 1.00 96.88 107 TYR A O 1
ATOM 837 N N . ASP A 1 108 ? -21.344 -10.179 5.254 1.00 96.44 108 ASP A N 1
ATOM 838 C CA . ASP A 1 108 ? -22.152 -9.161 5.909 1.00 96.44 108 ASP A CA 1
ATOM 839 C C . ASP A 1 108 ? -22.503 -9.582 7.338 1.00 96.44 108 ASP A C 1
ATOM 841 O O . ASP A 1 108 ? -23.069 -10.653 7.558 1.00 96.44 108 ASP A O 1
ATOM 845 N N . ASP A 1 109 ? -22.164 -8.739 8.313 1.00 93.88 109 ASP A N 1
ATOM 846 C CA . ASP A 1 109 ? -22.578 -8.897 9.708 1.00 93.88 109 ASP A CA 1
ATOM 847 C C . ASP A 1 109 ? -23.024 -7.560 10.325 1.00 93.88 109 ASP A C 1
ATOM 849 O O . ASP A 1 109 ? -23.131 -6.537 9.656 1.00 93.88 109 ASP A O 1
ATOM 853 N N . MET A 1 110 ? -23.305 -7.535 11.627 1.00 93.50 110 MET A N 1
ATOM 854 C CA . MET A 1 110 ? -23.766 -6.316 12.305 1.00 93.50 110 MET A CA 1
ATOM 855 C C . MET A 1 110 ? -22.776 -5.134 12.237 1.00 93.50 110 MET A C 1
ATOM 857 O O . MET A 1 110 ? -23.193 -3.989 12.407 1.00 93.50 110 MET A O 1
ATOM 861 N N . TYR A 1 111 ? -21.490 -5.378 11.985 1.00 93.81 111 TYR A N 1
ATOM 862 C CA . TYR A 1 111 ? -20.425 -4.376 12.023 1.00 93.81 111 TYR A CA 1
ATOM 863 C C . TYR A 1 111 ? -19.757 -4.145 10.672 1.00 93.81 111 TYR A C 1
ATOM 865 O O . TYR A 1 111 ? -19.323 -3.028 10.412 1.00 93.81 111 TYR A O 1
ATOM 873 N N . LEU A 1 112 ? -19.666 -5.165 9.823 1.00 96.62 112 LEU A N 1
ATOM 874 C CA . LEU A 1 112 ? -18.860 -5.144 8.608 1.00 96.62 112 LEU A CA 1
ATOM 875 C C . LEU A 1 112 ? -19.674 -5.573 7.394 1.00 96.62 112 LEU A C 1
ATOM 877 O O . LEU A 1 112 ? -20.466 -6.512 7.459 1.00 96.62 112 LEU A O 1
ATOM 881 N N . HIS A 1 113 ? -19.412 -4.908 6.276 1.00 97.31 113 HIS A N 1
ATOM 882 C CA . HIS A 1 113 ? -19.854 -5.311 4.952 1.00 97.31 113 HIS A CA 1
ATOM 883 C C . HIS A 1 113 ? -18.636 -5.392 4.033 1.00 97.31 113 HIS A C 1
ATOM 885 O O . HIS A 1 113 ? -17.902 -4.412 3.904 1.00 97.31 113 HIS A O 1
ATOM 891 N N . ILE A 1 114 ? -18.399 -6.550 3.419 1.00 97.75 114 ILE A N 1
ATOM 892 C CA . ILE A 1 114 ? -17.237 -6.807 2.562 1.00 97.75 114 ILE A CA 1
ATOM 893 C C . ILE A 1 114 ? -17.716 -7.417 1.250 1.00 97.75 114 ILE A C 1
ATOM 895 O O . ILE A 1 114 ? -18.368 -8.462 1.247 1.00 97.75 114 ILE A O 1
ATOM 899 N N . PHE A 1 115 ? -17.413 -6.769 0.129 1.00 97.44 115 PHE A N 1
ATOM 900 C CA . PHE A 1 115 ? -18.005 -7.102 -1.166 1.00 97.44 115 PHE A CA 1
ATOM 901 C C . PHE A 1 115 ? -17.090 -6.723 -2.335 1.00 97.44 115 PHE A C 1
ATOM 903 O O . PHE A 1 115 ? -16.137 -5.960 -2.186 1.00 97.44 115 PHE A O 1
ATOM 910 N N . GLN A 1 116 ? -17.389 -7.274 -3.511 1.00 96.50 116 GLN A N 1
ATOM 911 C CA . GLN A 1 116 ? -16.699 -6.931 -4.754 1.00 96.50 116 GLN A CA 1
ATOM 912 C C . GLN A 1 116 ? -17.126 -5.538 -5.241 1.00 96.50 116 GLN A C 1
ATOM 914 O O . GLN A 1 116 ? -18.316 -5.256 -5.374 1.00 96.50 116 GLN A O 1
ATOM 919 N N . TYR A 1 117 ? -16.149 -4.686 -5.537 1.00 93.19 117 TYR A N 1
ATOM 920 C CA . TYR A 1 117 ? -16.293 -3.321 -6.034 1.00 93.19 117 TYR A CA 1
ATOM 921 C C . TYR A 1 117 ? -15.477 -3.172 -7.325 1.00 93.19 117 TYR A C 1
ATOM 923 O O . TYR A 1 117 ? -14.287 -2.858 -7.315 1.00 93.19 117 TYR A O 1
ATOM 931 N N . GLY A 1 118 ? -16.113 -3.459 -8.464 1.00 91.31 118 GLY A N 1
ATOM 932 C CA . GLY A 1 118 ? -15.412 -3.548 -9.745 1.00 91.31 118 GLY A CA 1
ATOM 933 C C . GLY A 1 118 ? -14.415 -4.709 -9.743 1.00 91.31 118 GLY A C 1
ATOM 934 O O . GLY A 1 118 ? -14.816 -5.854 -9.561 1.00 91.31 118 GLY A O 1
ATOM 935 N N . ILE A 1 119 ? -13.132 -4.408 -9.955 1.00 90.12 119 ILE A N 1
ATOM 936 C CA . ILE A 1 119 ? -12.039 -5.390 -9.834 1.00 90.12 119 ILE A CA 1
ATOM 937 C C . ILE A 1 119 ? -11.500 -5.508 -8.401 1.00 90.12 119 ILE A C 1
ATOM 939 O O . ILE A 1 119 ? -10.698 -6.393 -8.129 1.00 90.12 119 ILE A O 1
ATOM 943 N N . TYR A 1 120 ? -11.912 -4.613 -7.505 1.00 95.06 120 TYR A N 1
ATOM 944 C CA . TYR A 1 120 ? -11.416 -4.511 -6.139 1.00 95.06 120 TYR A CA 1
ATOM 945 C C . TYR A 1 120 ? -12.340 -5.222 -5.155 1.00 95.06 120 TYR A C 1
ATOM 947 O O . TYR A 1 120 ? -13.503 -5.497 -5.446 1.00 95.06 120 TYR A O 1
ATOM 955 N N . THR A 1 121 ? -11.856 -5.439 -3.937 1.00 97.00 121 THR A N 1
ATOM 956 C CA . THR A 1 121 ? -12.708 -5.768 -2.790 1.00 97.00 121 THR A CA 1
ATOM 957 C C . THR A 1 121 ? -12.771 -4.574 -1.850 1.00 97.00 121 THR A C 1
ATOM 959 O O . THR A 1 121 ? -11.744 -3.971 -1.552 1.00 97.00 121 THR A O 1
ATOM 962 N N . LYS A 1 122 ? -13.975 -4.240 -1.381 1.00 97.88 122 LYS A N 1
ATOM 963 C CA . LYS A 1 122 ? -14.250 -3.099 -0.504 1.00 97.88 122 LYS A CA 1
ATOM 964 C C . LYS A 1 122 ? -14.817 -3.584 0.827 1.00 97.88 122 LYS A C 1
ATOM 966 O O . LYS A 1 122 ? -15.755 -4.379 0.844 1.00 97.88 122 LYS A O 1
ATOM 971 N N . LEU A 1 123 ? -14.264 -3.081 1.927 1.00 98.00 123 LEU A N 1
ATOM 972 C CA . LEU A 1 123 ? -14.759 -3.240 3.292 1.00 98.00 123 LEU A CA 1
ATOM 973 C C . LEU A 1 123 ? -15.317 -1.905 3.787 1.00 98.00 123 LEU A C 1
ATOM 975 O O . LEU A 1 123 ? -14.646 -0.871 3.738 1.00 98.00 123 LEU A O 1
ATOM 979 N N . ILE A 1 124 ? -16.542 -1.951 4.301 1.00 97.06 124 ILE A N 1
ATOM 980 C CA . ILE A 1 124 ? -17.214 -0.841 4.977 1.00 97.06 124 ILE A CA 1
ATOM 981 C C . ILE A 1 124 ? -17.539 -1.274 6.405 1.00 97.06 124 ILE A C 1
ATOM 983 O O . ILE A 1 124 ? -18.038 -2.378 6.637 1.00 97.06 124 ILE A O 1
ATOM 987 N N . SER A 1 125 ? -17.269 -0.390 7.362 1.00 96.31 125 SER A N 1
ATOM 988 C CA . SER A 1 125 ? -17.616 -0.591 8.765 1.00 96.31 125 SER A CA 1
ATOM 989 C C . SER A 1 125 ? -18.827 0.256 9.141 1.00 96.31 125 SER A C 1
ATOM 991 O O . SER A 1 125 ? -18.833 1.466 8.941 1.00 96.31 125 SER A O 1
ATOM 993 N N . ARG A 1 126 ? -19.838 -0.371 9.745 1.00 95.38 126 ARG A N 1
ATOM 994 C CA . ARG A 1 126 ? -21.065 0.277 10.245 1.00 95.38 126 ARG A CA 1
ATOM 995 C C . ARG A 1 126 ? -20.831 1.136 11.494 1.00 95.38 126 ARG A C 1
ATOM 997 O O . ARG A 1 126 ? -21.747 1.825 11.932 1.00 95.38 126 ARG A O 1
ATOM 1004 N N . ILE A 1 127 ? -19.632 1.072 12.080 1.00 94.44 127 ILE A N 1
ATOM 1005 C CA . ILE A 1 127 ? -19.221 1.864 13.253 1.00 94.44 127 ILE A CA 1
ATOM 1006 C C . ILE A 1 127 ? -18.183 2.946 12.917 1.00 94.44 127 ILE A C 1
ATOM 1008 O O . ILE A 1 127 ? -17.724 3.650 13.814 1.00 94.44 127 ILE A O 1
ATOM 1012 N N . LEU A 1 128 ? -17.816 3.077 11.641 1.00 94.69 128 LEU A N 1
ATOM 1013 C CA . LEU A 1 128 ? -17.028 4.185 11.100 1.00 94.69 128 LEU A CA 1
ATOM 1014 C C . LEU A 1 128 ? -17.940 5.102 10.261 1.00 94.69 128 LEU A C 1
ATOM 1016 O O . LEU A 1 128 ? -19.080 4.722 9.970 1.00 94.69 128 LEU A O 1
ATOM 1020 N N . PRO A 1 129 ? -17.483 6.306 9.865 1.00 93.50 129 PRO A N 1
ATOM 1021 C CA . PRO A 1 129 ? -18.219 7.142 8.921 1.00 93.50 129 PRO A CA 1
ATOM 1022 C C . PRO A 1 129 ? -18.542 6.381 7.628 1.00 93.50 129 PRO A C 1
ATOM 1024 O O . PRO A 1 129 ? -17.730 5.596 7.147 1.00 93.50 129 PRO A O 1
ATOM 1027 N N . ALA A 1 130 ? -19.711 6.630 7.032 1.00 89.19 130 ALA A N 1
ATOM 1028 C CA . ALA A 1 130 ? -20.155 5.915 5.826 1.00 89.19 130 ALA A CA 1
ATOM 1029 C C . ALA A 1 130 ? -19.254 6.155 4.595 1.00 89.19 130 ALA A C 1
ATOM 1031 O O . ALA A 1 130 ? -19.219 5.345 3.673 1.00 89.19 130 ALA A O 1
ATOM 1032 N N . SER A 1 131 ? -18.543 7.279 4.592 1.00 89.81 131 SER A N 1
ATOM 1033 C CA . SER A 1 131 ? -17.518 7.695 3.630 1.00 89.81 131 SER A CA 1
ATOM 1034 C C . SER A 1 131 ? -16.158 7.034 3.878 1.00 89.81 131 SER A C 1
ATOM 1036 O O . SER A 1 131 ? -15.292 7.110 3.012 1.00 89.81 131 SER A O 1
ATOM 1038 N N . THR A 1 132 ? -15.955 6.381 5.028 1.00 93.94 132 THR A N 1
ATOM 1039 C CA . THR A 1 132 ? -14.729 5.639 5.316 1.00 93.94 132 THR A CA 1
ATOM 1040 C C . THR A 1 132 ? -14.795 4.246 4.717 1.00 93.94 132 THR A C 1
ATOM 1042 O O . THR A 1 132 ? -15.717 3.473 4.993 1.00 93.94 132 THR A O 1
ATOM 1045 N N . SER A 1 133 ? -13.784 3.892 3.929 1.00 96.44 133 SER A N 1
ATOM 1046 C CA . SER A 1 133 ? -13.702 2.562 3.347 1.00 96.44 133 SER A CA 1
ATOM 1047 C C . SER A 1 133 ? -12.275 2.061 3.203 1.00 96.44 133 SER A C 1
ATOM 1049 O O . SER A 1 133 ? -11.331 2.842 3.126 1.00 96.44 133 SER A O 1
ATOM 1051 N N . ILE A 1 134 ? -12.130 0.739 3.216 1.00 98.00 134 ILE A N 1
ATOM 1052 C CA . ILE A 1 134 ? -10.849 0.051 3.063 1.00 98.00 134 ILE A CA 1
ATOM 1053 C C . ILE A 1 134 ? -10.957 -0.820 1.821 1.00 98.00 134 ILE A C 1
ATOM 1055 O O . ILE A 1 134 ? -11.886 -1.626 1.721 1.00 98.00 134 ILE A O 1
ATOM 1059 N N . ILE A 1 135 ? -10.052 -0.640 0.864 1.00 97.88 135 ILE A N 1
ATOM 1060 C CA . ILE A 1 135 ? -10.175 -1.241 -0.464 1.00 97.88 135 ILE A CA 1
ATOM 1061 C C . ILE A 1 135 ? -8.836 -1.835 -0.890 1.00 97.88 135 ILE A C 1
ATOM 1063 O O . ILE A 1 135 ? -7.771 -1.307 -0.573 1.00 97.88 135 ILE A O 1
ATOM 1067 N N . TRP A 1 136 ? -8.885 -2.968 -1.587 1.00 97.25 136 TRP A N 1
ATOM 1068 C CA . TRP A 1 136 ? -7.690 -3.631 -2.092 1.00 97.25 136 TRP A CA 1
ATOM 1069 C C . TRP A 1 136 ? -7.932 -4.368 -3.405 1.00 97.25 136 TRP A C 1
ATOM 1071 O O . TRP A 1 136 ? -9.058 -4.752 -3.736 1.00 97.25 136 TRP A O 1
ATOM 1081 N N . TYR A 1 137 ? -6.841 -4.605 -4.130 1.00 94.75 137 TYR A N 1
ATOM 1082 C CA . TYR A 1 137 ? -6.784 -5.469 -5.304 1.00 94.75 137 TYR A CA 1
ATOM 1083 C C . TYR A 1 137 ? -5.816 -6.626 -5.068 1.00 94.75 137 TYR A C 1
ATOM 1085 O O . TYR A 1 137 ? -4.723 -6.433 -4.531 1.00 94.75 137 TYR A O 1
ATOM 1093 N N . ASN A 1 138 ? -6.209 -7.826 -5.494 1.00 88.94 138 ASN A N 1
ATOM 1094 C CA . ASN A 1 138 ? -5.387 -9.024 -5.397 1.00 88.94 138 ASN A CA 1
ATOM 1095 C C . ASN A 1 138 ? -5.104 -9.632 -6.775 1.00 88.94 138 ASN A C 1
ATOM 1097 O O . ASN A 1 138 ? -6.023 -9.907 -7.541 1.00 88.94 138 ASN A O 1
ATOM 1101 N N . GLU A 1 139 ? -3.841 -9.958 -7.023 1.00 85.31 139 GLU A N 1
ATOM 1102 C CA . GLU A 1 139 ? -3.361 -10.685 -8.197 1.00 85.31 139 GLU A CA 1
ATOM 1103 C C . GLU A 1 139 ? -2.661 -11.957 -7.693 1.00 85.31 139 GLU A C 1
ATOM 1105 O O . GLU A 1 139 ? -1.747 -11.882 -6.871 1.00 85.31 139 GLU A O 1
ATOM 1110 N N . ASN A 1 140 ? -3.109 -13.142 -8.122 1.00 82.88 140 ASN A N 1
ATOM 1111 C CA . ASN A 1 140 ? -2.565 -14.437 -7.670 1.00 82.88 140 ASN A CA 1
ATOM 1112 C C . ASN A 1 140 ? -2.449 -14.574 -6.135 1.00 82.88 140 ASN A C 1
ATOM 1114 O O . ASN A 1 140 ? -1.415 -14.981 -5.609 1.00 82.88 140 ASN A O 1
ATOM 1118 N N . SER A 1 141 ? -3.511 -14.209 -5.410 1.00 82.69 141 SER A N 1
ATOM 1119 C CA . SER A 1 141 ? -3.592 -14.264 -3.937 1.00 82.69 141 SER A CA 1
ATOM 1120 C C . SER A 1 141 ? -2.650 -13.322 -3.170 1.00 82.69 141 SER A C 1
ATOM 1122 O O . SER A 1 141 ? -2.660 -13.338 -1.938 1.00 82.69 141 SER A O 1
ATOM 1124 N N . LYS A 1 142 ? -1.886 -12.470 -3.862 1.00 88.62 142 LYS A N 1
ATOM 1125 C CA . LYS A 1 142 ? -1.071 -11.401 -3.272 1.00 88.62 142 LYS A CA 1
ATOM 1126 C C . LYS A 1 142 ? -1.728 -10.050 -3.555 1.00 88.62 142 LYS A C 1
ATOM 1128 O O . LYS A 1 142 ? -2.319 -9.850 -4.614 1.00 88.62 142 LYS A O 1
ATOM 1133 N N . ILE A 1 143 ? -1.650 -9.119 -2.613 1.00 94.88 143 ILE A N 1
ATOM 1134 C CA . ILE A 1 143 ? -2.254 -7.792 -2.766 1.00 94.88 143 ILE A CA 1
ATOM 1135 C C . ILE A 1 143 ? -1.223 -6.864 -3.400 1.00 94.88 143 ILE A C 1
ATOM 1137 O O . ILE A 1 143 ? -0.117 -6.702 -2.875 1.00 94.88 143 ILE A O 1
ATOM 1141 N N . THR A 1 144 ? -1.588 -6.266 -4.531 1.00 94.19 144 THR A N 1
ATOM 1142 C CA . THR A 1 144 ? -0.719 -5.324 -5.248 1.00 94.19 144 THR A CA 1
ATOM 1143 C C . THR A 1 144 ? -1.044 -3.876 -4.911 1.00 94.19 144 THR A C 1
ATOM 1145 O O . THR A 1 144 ? -0.143 -3.050 -4.933 1.00 94.19 144 THR A O 1
ATOM 1148 N N . THR A 1 145 ? -2.306 -3.591 -4.574 1.00 95.94 145 THR A N 1
ATOM 1149 C CA . THR A 1 145 ? -2.810 -2.246 -4.272 1.00 95.94 145 THR A CA 1
ATOM 1150 C C . THR A 1 145 ? -3.716 -2.306 -3.051 1.00 95.94 145 THR A C 1
ATOM 1152 O O . THR A 1 145 ? -4.568 -3.195 -2.948 1.00 95.94 145 THR A O 1
ATOM 1155 N N . PHE A 1 146 ? -3.545 -1.357 -2.135 1.00 97.94 146 PHE A N 1
ATOM 1156 C CA . PHE A 1 146 ? -4.342 -1.215 -0.924 1.00 97.94 146 PHE A CA 1
ATOM 1157 C C . PHE A 1 146 ? -4.511 0.265 -0.578 1.00 97.94 146 PHE A C 1
ATOM 1159 O O . PHE A 1 146 ? -3.520 0.990 -0.506 1.00 97.94 146 PHE A O 1
ATOM 1166 N N . TRP A 1 147 ? -5.732 0.714 -0.292 1.00 97.81 147 TRP A N 1
ATOM 1167 C CA . TRP A 1 147 ? -5.968 2.086 0.150 1.00 97.81 147 TRP A CA 1
ATOM 1168 C C . TRP A 1 147 ? -7.099 2.212 1.160 1.00 97.81 147 TRP A C 1
ATOM 1170 O O . TRP A 1 147 ? -7.919 1.310 1.365 1.00 97.81 147 TRP A O 1
ATOM 1180 N N . VAL A 1 148 ? -7.111 3.370 1.811 1.00 97.62 148 VAL A N 1
ATOM 1181 C CA . VAL A 1 148 ? -8.136 3.786 2.757 1.00 97.62 148 VAL A CA 1
ATOM 1182 C C . VAL A 1 148 ? -8.677 5.136 2.319 1.00 97.62 148 VAL A C 1
ATOM 1184 O O . VAL A 1 148 ? -7.922 6.093 2.165 1.00 97.62 148 VAL A O 1
ATOM 1187 N N . GLU A 1 149 ? -9.991 5.201 2.148 1.00 95.94 149 GLU A N 1
ATOM 1188 C CA . GLU A 1 149 ? -10.746 6.442 1.989 1.00 95.94 149 GLU A CA 1
ATOM 1189 C C . GLU A 1 149 ? -11.223 6.880 3.376 1.00 95.94 149 GLU A C 1
ATOM 1191 O O . GLU A 1 149 ? -11.800 6.079 4.116 1.00 95.94 149 GLU A O 1
ATOM 1196 N N . LEU A 1 150 ? -10.982 8.135 3.747 1.00 94.31 150 LEU A N 1
ATOM 1197 C CA . LEU A 1 150 ? -11.355 8.707 5.038 1.00 94.31 150 LEU A CA 1
ATOM 1198 C C . LEU A 1 150 ? -12.292 9.902 4.880 1.00 94.31 150 LEU A C 1
ATOM 1200 O O . LEU A 1 150 ? -12.173 10.696 3.947 1.00 94.31 150 LEU A O 1
ATOM 1204 N N . ASP A 1 151 ? -13.178 10.062 5.863 1.00 88.44 151 ASP A N 1
ATOM 1205 C CA . ASP A 1 151 ? -13.927 11.298 6.067 1.00 88.44 151 ASP A CA 1
ATOM 1206 C C . ASP A 1 151 ? -13.047 12.315 6.803 1.00 88.44 151 ASP A C 1
ATOM 1208 O O . ASP A 1 151 ? -12.817 12.203 8.013 1.00 88.44 151 ASP A O 1
ATOM 1212 N N . ASP A 1 152 ? -12.560 13.307 6.064 1.00 77.75 152 ASP A N 1
ATOM 1213 C CA . ASP A 1 152 ? -11.622 14.330 6.530 1.00 77.75 152 ASP A CA 1
ATOM 1214 C C . ASP A 1 152 ? -12.164 15.230 7.651 1.00 77.75 152 ASP A C 1
ATOM 1216 O O . ASP A 1 152 ? -11.391 15.857 8.376 1.00 77.75 152 ASP A O 1
ATOM 1220 N N . LYS A 1 153 ? -13.486 15.272 7.840 1.00 81.31 153 LYS A N 1
ATOM 1221 C CA . LYS A 1 153 ? -14.146 16.087 8.872 1.00 81.31 153 LYS A CA 1
ATOM 1222 C C . LYS A 1 153 ? -14.398 15.324 10.162 1.00 81.31 153 LYS A C 1
ATOM 1224 O O . LYS A 1 153 ? -14.685 15.941 11.187 1.00 81.31 153 LYS A O 1
ATOM 1229 N N . GLN A 1 154 ? -14.361 13.997 10.107 1.00 81.31 154 GLN A N 1
ATOM 1230 C CA . GLN A 1 154 ? -14.811 13.139 11.200 1.00 81.31 154 GLN A CA 1
ATOM 1231 C C . GLN A 1 154 ? -13.691 12.294 11.799 1.00 81.31 154 GLN A C 1
ATOM 1233 O O . GLN A 1 154 ? -13.771 11.923 12.971 1.00 81.31 154 GLN A O 1
ATOM 1238 N N . VAL A 1 155 ? -12.654 11.995 11.020 1.00 86.38 155 VAL A N 1
ATOM 1239 C CA . VAL A 1 155 ? -11.567 11.113 11.435 1.00 86.38 155 VAL A CA 1
ATOM 1240 C C . VAL A 1 155 ? -10.340 11.917 11.851 1.00 86.38 155 VAL A C 1
ATOM 1242 O O . VAL A 1 155 ? -9.911 12.836 11.163 1.00 86.38 155 VAL A O 1
ATOM 1245 N N . SER A 1 156 ? -9.740 11.536 12.978 1.00 90.25 156 SER A N 1
ATOM 1246 C CA . SER A 1 156 ? -8.429 12.032 13.403 1.00 90.25 156 SER A CA 1
ATOM 1247 C C . SER A 1 156 ? -7.377 10.956 13.163 1.00 90.25 156 SER A C 1
ATOM 1249 O O . SER A 1 156 ? -7.361 9.943 13.861 1.00 90.25 156 SER A O 1
ATOM 1251 N N . VAL A 1 157 ? -6.513 11.160 12.169 1.00 87.44 157 VAL A N 1
ATOM 1252 C CA . VAL A 1 157 ? -5.393 10.252 11.878 1.00 87.44 157 VAL A CA 1
ATOM 1253 C C . VAL A 1 157 ? -4.275 10.493 12.884 1.00 87.44 157 VAL A C 1
ATOM 1255 O O . VAL A 1 157 ? -3.912 11.636 13.156 1.00 87.44 157 VAL A O 1
ATOM 1258 N N . THR A 1 158 ? -3.755 9.418 13.466 1.00 88.12 158 THR A N 1
ATOM 1259 C CA . THR A 1 158 ? -2.840 9.478 14.612 1.00 88.12 158 THR A CA 1
ATOM 1260 C C . THR A 1 158 ? -1.418 9.059 14.255 1.00 88.12 158 THR A C 1
ATOM 1262 O O . THR A 1 158 ? -0.471 9.679 14.739 1.00 88.12 158 THR A O 1
ATOM 1265 N N . SER A 1 159 ? -1.243 8.042 13.405 1.00 95.62 159 SER A N 1
ATOM 1266 C CA . SER A 1 159 ? 0.080 7.511 13.044 1.00 95.62 159 SER A CA 1
ATOM 1267 C C . SER A 1 159 ? 0.047 6.595 11.810 1.00 95.62 159 SER A C 1
ATOM 1269 O O . SER A 1 159 ? -1.001 6.395 11.189 1.00 95.62 159 SER A O 1
ATOM 1271 N N . GLY A 1 160 ? 1.216 6.058 11.447 1.00 96.88 160 GLY A N 1
ATOM 1272 C CA . GLY A 1 160 ? 1.421 5.180 10.300 1.00 96.88 160 GLY A CA 1
ATOM 1273 C C . GLY A 1 160 ? 2.004 5.894 9.082 1.00 96.88 160 GLY A C 1
ATOM 1274 O O . GLY A 1 160 ? 2.142 7.122 9.047 1.00 96.88 160 GLY A O 1
ATOM 1275 N N . PHE A 1 161 ? 2.337 5.106 8.063 1.00 97.50 161 PHE A N 1
ATOM 1276 C CA . PHE A 1 161 ? 2.919 5.616 6.822 1.00 97.50 161 PHE A CA 1
ATOM 1277 C C . PHE A 1 161 ? 2.023 6.578 6.036 1.00 97.50 161 PHE A C 1
ATOM 1279 O O . PHE A 1 161 ? 2.526 7.399 5.276 1.00 97.50 161 PHE A O 1
ATOM 1286 N N . CYS A 1 162 ? 0.714 6.558 6.272 1.00 96.81 162 CYS A N 1
ATOM 1287 C CA . CYS A 1 162 ? -0.209 7.546 5.718 1.00 96.81 162 CYS A CA 1
ATOM 1288 C C . CYS A 1 162 ? 0.012 8.979 6.226 1.00 96.81 162 CYS A C 1
ATOM 1290 O O . CYS A 1 162 ? -0.545 9.914 5.651 1.00 96.81 162 CYS A O 1
ATOM 1292 N N . VAL A 1 163 ? 0.800 9.154 7.294 1.00 94.75 163 VAL A N 1
ATOM 1293 C CA . VAL A 1 163 ? 1.130 10.459 7.888 1.00 94.75 163 VAL A CA 1
ATOM 1294 C C . VAL A 1 163 ? 2.559 10.891 7.564 1.00 94.75 163 VAL A C 1
ATOM 1296 O O . VAL A 1 163 ? 2.803 12.075 7.384 1.00 94.75 163 VAL A O 1
ATOM 1299 N N . ASN A 1 164 ? 3.525 9.969 7.574 1.00 92.00 164 ASN A N 1
ATOM 1300 C CA . ASN A 1 164 ? 4.944 10.270 7.354 1.00 92.00 164 ASN A CA 1
ATOM 1301 C C . ASN A 1 164 ? 5.735 9.002 7.008 1.00 92.00 164 ASN A C 1
ATOM 1303 O O . ASN A 1 164 ? 5.309 7.891 7.304 1.00 92.00 164 ASN A O 1
ATOM 1307 N N . ASN A 1 165 ? 6.942 9.167 6.473 1.00 91.44 165 ASN A N 1
ATOM 1308 C CA . ASN A 1 165 ? 7.846 8.071 6.109 1.00 91.44 165 ASN A CA 1
ATOM 1309 C C . ASN A 1 165 ? 8.739 7.567 7.265 1.00 91.44 165 ASN A C 1
ATOM 1311 O O . ASN A 1 165 ? 9.777 6.951 7.023 1.00 91.44 165 ASN A O 1
ATOM 1315 N N . ASP A 1 166 ? 8.370 7.829 8.522 1.00 90.75 166 ASP A N 1
ATOM 1316 C CA . ASP A 1 166 ? 9.217 7.508 9.671 1.00 90.75 166 ASP A CA 1
ATOM 1317 C C . ASP A 1 166 ? 9.339 5.989 9.872 1.00 90.75 166 ASP A C 1
ATOM 1319 O O . ASP A 1 166 ? 8.352 5.257 9.983 1.00 90.75 166 ASP A O 1
ATOM 1323 N N . THR A 1 167 ? 10.579 5.516 9.987 1.00 87.69 167 THR A N 1
ATOM 1324 C CA . THR A 1 167 ? 10.913 4.114 10.274 1.00 87.69 167 THR A CA 1
ATOM 1325 C C . THR A 1 167 ? 10.280 3.572 11.557 1.00 87.69 167 THR A C 1
ATOM 1327 O O . THR A 1 167 ? 10.121 2.358 11.667 1.00 87.69 167 THR A O 1
ATOM 1330 N N . LYS A 1 168 ? 9.851 4.425 12.502 1.00 91.12 168 LYS A N 1
ATOM 1331 C CA . LYS A 1 168 ? 9.097 3.992 13.696 1.00 91.12 168 LYS A CA 1
ATOM 1332 C C . LYS A 1 168 ? 7.781 3.279 13.366 1.00 91.12 168 LYS A C 1
ATOM 1334 O O . LYS A 1 168 ? 7.260 2.555 14.207 1.00 91.12 168 LYS A O 1
ATOM 1339 N N . ASN A 1 169 ? 7.240 3.501 12.165 1.00 92.88 169 ASN A N 1
ATOM 1340 C CA . ASN A 1 169 ? 6.033 2.828 11.690 1.00 92.88 169 ASN A CA 1
ATOM 1341 C C . ASN A 1 169 ? 6.312 1.353 11.329 1.00 92.88 169 ASN A C 1
ATOM 1343 O O . ASN A 1 169 ? 5.377 0.579 11.128 1.00 92.88 169 ASN A O 1
ATOM 1347 N N . ILE A 1 170 ? 7.584 0.938 11.263 1.00 93.62 170 ILE A N 1
ATOM 1348 C CA . ILE A 1 170 ? 7.998 -0.452 11.063 1.00 93.62 170 ILE A CA 1
ATOM 1349 C C . ILE A 1 170 ? 7.999 -1.178 12.412 1.00 93.62 170 ILE A C 1
ATOM 1351 O O . ILE A 1 170 ? 8.707 -0.812 13.349 1.00 93.62 170 ILE A O 1
ATOM 1355 N N . ILE A 1 171 ? 7.221 -2.253 12.497 1.00 91.62 171 ILE A N 1
ATOM 1356 C CA . ILE A 1 171 ? 7.107 -3.108 13.676 1.00 91.62 171 ILE A CA 1
ATOM 1357 C C . ILE A 1 171 ? 8.174 -4.199 13.563 1.00 91.62 171 ILE A C 1
ATOM 1359 O O . ILE A 1 171 ? 7.935 -5.292 13.045 1.00 91.62 171 ILE A O 1
ATOM 1363 N N . SER A 1 172 ? 9.382 -3.871 14.019 1.00 80.75 172 SER A N 1
ATOM 1364 C CA . SER A 1 172 ? 10.538 -4.766 13.949 1.00 80.75 172 SER A CA 1
ATOM 1365 C C . SER A 1 172 ? 10.315 -6.056 14.746 1.00 80.75 172 SER A C 1
ATOM 1367 O O . SER A 1 172 ? 10.103 -6.034 15.959 1.00 80.75 172 SER A O 1
ATOM 1369 N N . GLY A 1 173 ? 10.410 -7.191 14.054 1.00 74.38 173 GLY A N 1
ATOM 1370 C CA . GLY A 1 173 ? 10.510 -8.533 14.628 1.00 74.38 173 GLY A CA 1
ATOM 1371 C C . GLY A 1 173 ? 11.906 -9.122 14.408 1.00 74.38 173 GLY A C 1
ATOM 1372 O O . GLY A 1 173 ? 12.696 -8.598 13.630 1.00 74.38 173 GLY A O 1
ATOM 1373 N N . SER A 1 174 ? 12.225 -10.235 15.069 1.00 68.25 174 SER A N 1
ATOM 1374 C CA . SER A 1 174 ? 13.566 -10.843 15.027 1.00 68.25 174 SER A CA 1
ATOM 1375 C C . SER A 1 174 ? 13.967 -11.466 13.679 1.00 68.25 174 SER A C 1
ATOM 1377 O O . SER A 1 174 ? 15.130 -11.824 13.517 1.00 68.25 174 SER A O 1
ATOM 1379 N N . SER A 1 175 ? 13.041 -11.614 12.725 1.00 80.44 175 SER A N 1
ATOM 1380 C CA . SER A 1 175 ? 13.257 -12.334 11.457 1.00 80.44 175 SER A CA 1
ATOM 1381 C C . SER A 1 175 ? 12.898 -11.547 10.192 1.00 80.44 175 SER A C 1
ATOM 1383 O O . SER A 1 175 ? 12.920 -12.121 9.107 1.00 80.44 175 SER A O 1
ATOM 1385 N N . CYS A 1 176 ? 12.517 -10.274 10.309 1.00 86.75 176 CYS A N 1
ATOM 1386 C CA . CYS A 1 176 ? 12.116 -9.457 9.163 1.00 86.75 176 CYS A CA 1
ATOM 1387 C C . CYS A 1 176 ? 13.230 -8.493 8.735 1.00 86.75 176 CYS A C 1
ATOM 1389 O O . CYS A 1 176 ? 14.162 -8.228 9.495 1.00 86.75 176 CYS A O 1
ATOM 1391 N N . LEU A 1 177 ? 13.148 -7.993 7.501 1.00 86.31 177 LEU A N 1
ATOM 1392 C CA . LEU A 1 177 ? 14.189 -7.182 6.876 1.00 86.31 177 LEU A CA 1
ATOM 1393 C C . LEU A 1 177 ? 13.649 -5.801 6.520 1.00 86.31 177 LEU A C 1
ATOM 1395 O O . LEU A 1 177 ? 12.560 -5.675 5.964 1.00 86.31 177 LEU A O 1
ATOM 1399 N N . THR A 1 178 ? 14.456 -4.780 6.783 1.00 84.56 178 THR A N 1
ATOM 1400 C CA . THR A 1 178 ? 14.272 -3.431 6.247 1.00 84.56 178 THR A CA 1
ATOM 1401 C C . THR A 1 178 ? 15.515 -3.103 5.443 1.00 84.56 178 THR A C 1
ATOM 1403 O O . THR A 1 178 ? 16.627 -3.210 5.963 1.00 84.56 178 THR A O 1
ATOM 1406 N N . THR A 1 179 ? 15.329 -2.734 4.180 1.00 81.75 179 THR A N 1
ATOM 1407 C CA . THR A 1 179 ? 16.437 -2.579 3.235 1.00 81.75 179 THR A CA 1
ATOM 1408 C C . THR A 1 179 ? 16.474 -1.151 2.732 1.00 81.75 179 THR A C 1
ATOM 1410 O O . THR A 1 179 ? 15.482 -0.642 2.214 1.00 81.75 179 THR A O 1
ATOM 1413 N N . THR A 1 180 ? 17.635 -0.511 2.840 1.00 81.44 180 THR A N 1
ATOM 1414 C CA . THR A 1 180 ? 17.907 0.688 2.050 1.00 81.44 180 THR A CA 1
ATOM 1415 C C . THR A 1 180 ? 18.174 0.238 0.626 1.00 81.44 180 THR A C 1
ATOM 1417 O O . THR A 1 180 ? 19.121 -0.510 0.392 1.00 81.44 180 THR A O 1
ATOM 1420 N N . ILE A 1 181 ? 17.334 0.667 -0.307 1.00 84.38 181 ILE A N 1
ATOM 1421 C CA . ILE A 1 181 ? 17.486 0.324 -1.716 1.00 84.38 181 ILE A CA 1
ATOM 1422 C C . ILE A 1 181 ? 18.049 1.505 -2.503 1.00 84.38 181 ILE A C 1
ATOM 1424 O O . ILE A 1 181 ? 17.824 2.668 -2.167 1.00 84.38 181 ILE A O 1
ATOM 1428 N N . THR A 1 182 ? 18.773 1.188 -3.566 1.00 85.56 182 THR A N 1
ATOM 1429 C CA . THR A 1 182 ? 19.124 2.131 -4.626 1.00 85.56 182 THR A CA 1
ATOM 1430 C C . THR A 1 182 ? 18.212 1.875 -5.825 1.00 85.56 182 THR A C 1
ATOM 1432 O O . THR A 1 182 ? 17.878 0.713 -6.061 1.00 85.56 182 THR A O 1
ATOM 1435 N N . PRO A 1 183 ? 17.807 2.907 -6.585 1.00 89.62 183 PRO A N 1
ATOM 1436 C CA . PRO A 1 183 ? 17.038 2.718 -7.814 1.00 89.62 183 PRO A CA 1
ATOM 1437 C C . PRO A 1 183 ? 17.687 1.692 -8.756 1.00 89.62 183 PRO A C 1
ATOM 1439 O O . PRO A 1 183 ? 18.914 1.641 -8.868 1.00 89.62 183 PRO A O 1
ATOM 1442 N N . ALA A 1 184 ? 16.872 0.871 -9.423 1.00 88.00 184 ALA A N 1
ATOM 1443 C CA . ALA A 1 184 ? 17.351 -0.054 -10.445 1.00 88.00 184 ALA A CA 1
ATOM 1444 C C . ALA A 1 184 ? 17.956 0.684 -11.654 1.00 88.00 184 ALA A C 1
ATOM 1446 O O . ALA A 1 184 ? 17.519 1.773 -12.017 1.00 88.00 184 ALA A O 1
ATOM 1447 N N . GLU A 1 185 ? 18.892 0.038 -12.347 1.00 89.88 185 GLU A N 1
ATOM 1448 C CA . GLU A 1 185 ? 19.306 0.429 -13.698 1.00 89.88 185 GLU A CA 1
ATOM 1449 C C . GLU A 1 185 ? 18.488 -0.386 -14.717 1.00 89.88 185 GLU A C 1
ATOM 1451 O O . GLU A 1 185 ? 18.882 -1.484 -15.111 1.00 89.88 185 GLU A O 1
ATOM 1456 N N . SER A 1 186 ? 17.307 0.112 -15.105 1.00 89.25 186 SER A N 1
ATOM 1457 C CA . SER A 1 186 ? 16.400 -0.574 -16.042 1.00 89.25 186 SER A CA 1
ATOM 1458 C C . SER A 1 186 ? 15.695 0.394 -16.998 1.00 89.25 186 SER A C 1
ATOM 1460 O O . SER A 1 186 ? 15.517 1.568 -16.690 1.00 89.25 186 SER A O 1
ATOM 1462 N N . THR A 1 187 ? 15.264 -0.139 -18.144 1.00 89.00 187 THR A N 1
ATOM 1463 C CA . THR A 1 187 ? 14.409 0.543 -19.140 1.00 89.00 187 THR A CA 1
ATOM 1464 C C . THR A 1 187 ? 12.925 0.201 -18.977 1.00 89.00 187 THR A C 1
ATOM 1466 O O . THR A 1 187 ? 12.069 0.792 -19.631 1.00 89.00 187 THR A O 1
ATOM 1469 N N . ASP A 1 188 ? 12.578 -0.714 -18.063 1.00 90.94 188 ASP A N 1
ATOM 1470 C CA . ASP A 1 188 ? 11.183 -1.117 -17.819 1.00 90.94 188 ASP A CA 1
ATOM 1471 C C . ASP A 1 188 ? 10.310 0.041 -17.306 1.00 90.94 188 ASP A C 1
ATOM 1473 O O . ASP A 1 188 ? 9.084 -0.021 -17.389 1.00 90.94 188 ASP A O 1
ATOM 1477 N N . CYS A 1 189 ? 10.948 1.106 -16.812 1.00 94.75 189 CYS A N 1
ATOM 1478 C CA . CYS A 1 189 ? 10.315 2.325 -16.328 1.00 94.75 189 CYS A CA 1
ATOM 1479 C C . CYS A 1 189 ? 10.210 3.445 -17.379 1.00 94.75 189 CYS A C 1
ATOM 1481 O O . CYS A 1 189 ? 9.645 4.495 -17.081 1.00 94.75 189 CYS A O 1
ATOM 1483 N N . ASP A 1 190 ? 10.682 3.256 -18.618 1.00 93.31 190 ASP A N 1
ATOM 1484 C CA . ASP A 1 190 ? 10.736 4.321 -19.638 1.00 93.31 190 ASP A CA 1
ATOM 1485 C C . ASP A 1 190 ? 9.359 4.951 -19.928 1.00 93.31 190 ASP A C 1
ATOM 1487 O O . ASP A 1 190 ? 9.241 6.164 -20.148 1.00 93.31 190 ASP A O 1
ATOM 1491 N N . TYR A 1 191 ? 8.288 4.148 -19.858 1.00 92.69 191 TYR A N 1
ATOM 1492 C CA . TYR A 1 191 ? 6.914 4.612 -20.085 1.00 92.69 191 TYR A CA 1
ATOM 1493 C C . TYR A 1 191 ? 6.421 5.592 -19.006 1.00 92.69 191 TYR A C 1
ATOM 1495 O O . TYR A 1 191 ? 5.452 6.319 -19.221 1.00 92.69 191 TYR A O 1
ATOM 1503 N N . THR A 1 192 ? 7.114 5.698 -17.869 1.00 92.56 192 THR A N 1
ATOM 1504 C CA . THR A 1 192 ? 6.821 6.689 -16.822 1.00 92.56 192 THR A CA 1
ATOM 1505 C C . THR A 1 192 ? 6.883 8.126 -17.346 1.00 92.56 192 THR A C 1
ATOM 1507 O O . THR A 1 192 ? 6.134 8.987 -16.883 1.00 92.56 192 THR A O 1
ATOM 1510 N N . SER A 1 193 ? 7.704 8.379 -18.369 1.00 90.81 193 SER A N 1
ATOM 1511 C CA . SER A 1 193 ? 7.765 9.677 -19.051 1.00 90.81 193 SER A CA 1
ATOM 1512 C C . SER A 1 193 ? 6.448 10.088 -19.728 1.00 90.81 193 SER A C 1
ATOM 1514 O O . SER A 1 193 ? 6.181 11.280 -19.849 1.00 90.81 193 SER A O 1
ATOM 1516 N N . GLU A 1 194 ? 5.602 9.131 -20.129 1.00 89.31 194 GLU A N 1
ATOM 1517 C CA . GLU A 1 194 ? 4.251 9.402 -20.638 1.00 89.31 194 GLU A CA 1
ATOM 1518 C C . GLU A 1 194 ? 3.238 9.542 -19.488 1.00 89.31 194 GLU A C 1
ATOM 1520 O O . GLU A 1 194 ? 2.347 10.391 -19.528 1.00 89.31 194 GLU A O 1
ATOM 1525 N N . VAL A 1 195 ? 3.395 8.732 -18.437 1.00 87.25 195 VAL A N 1
ATOM 1526 C CA . VAL A 1 195 ? 2.464 8.650 -17.297 1.00 87.25 195 VAL A CA 1
ATOM 1527 C C . VAL A 1 195 ? 2.524 9.875 -16.384 1.00 87.25 195 VAL A C 1
ATOM 1529 O O . VAL A 1 195 ? 1.527 10.194 -15.741 1.00 87.25 195 VAL A O 1
ATOM 1532 N N . VAL A 1 196 ? 3.631 10.624 -16.376 1.00 88.56 196 VAL A N 1
ATOM 1533 C CA . VAL A 1 196 ? 3.751 11.877 -15.605 1.00 88.56 196 VAL A CA 1
ATOM 1534 C C . VAL A 1 196 ? 2.641 12.887 -15.925 1.00 88.56 196 VAL A C 1
ATOM 1536 O O . VAL A 1 196 ? 2.251 13.671 -15.065 1.00 88.56 196 VAL A O 1
ATOM 1539 N N . ALA A 1 197 ? 2.061 12.833 -17.131 1.00 86.81 197 ALA A N 1
ATOM 1540 C CA . ALA A 1 197 ? 0.921 13.667 -17.504 1.00 86.81 197 ALA A CA 1
ATOM 1541 C C . ALA A 1 197 ? -0.334 13.408 -16.644 1.00 86.81 197 ALA A C 1
ATOM 1543 O O . ALA A 1 197 ? -1.166 14.302 -16.515 1.00 86.81 197 ALA A O 1
ATOM 1544 N N . CYS A 1 198 ? -0.459 12.217 -16.047 1.00 88.19 198 CYS A N 1
ATOM 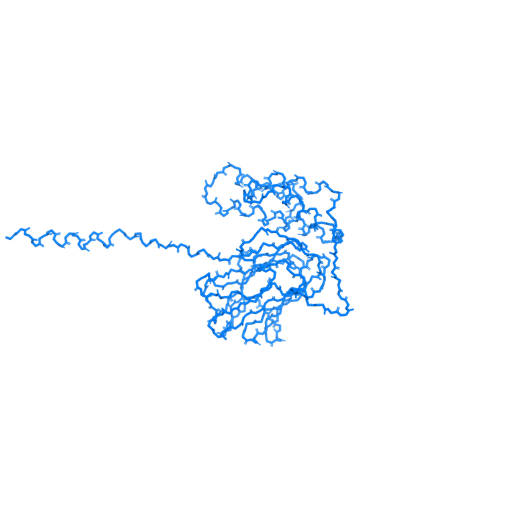1545 C CA . CYS A 1 198 ? -1.528 11.851 -15.112 1.00 88.19 198 CYS A CA 1
ATOM 1546 C C . CYS A 1 198 ? -1.235 12.249 -13.662 1.00 88.19 198 CYS A C 1
ATOM 1548 O O . CYS A 1 198 ? -2.122 12.167 -12.819 1.00 88.19 198 CYS A O 1
ATOM 1550 N N . GLN A 1 199 ? -0.003 12.673 -13.369 1.00 88.19 199 GLN A N 1
ATOM 1551 C CA . GLN A 1 199 ? 0.473 13.028 -12.033 1.00 88.19 199 GLN A CA 1
ATOM 1552 C C . GLN A 1 199 ? 1.111 14.427 -12.036 1.00 88.19 199 GLN A C 1
ATOM 1554 O O . GLN A 1 199 ? 2.279 14.573 -11.673 1.00 88.19 199 GLN A O 1
ATOM 1559 N N . PRO A 1 200 ? 0.383 15.490 -12.433 1.00 82.94 200 PRO A N 1
ATOM 1560 C CA . PRO A 1 200 ? 0.974 16.815 -12.655 1.00 82.94 200 PRO A CA 1
ATOM 1561 C C . PRO A 1 200 ? 1.590 17.444 -11.395 1.00 82.94 200 PRO A C 1
ATOM 1563 O O . PRO A 1 200 ? 2.401 18.362 -11.501 1.00 82.94 200 PRO A O 1
ATOM 1566 N N . ASN A 1 201 ? 1.214 16.958 -10.210 1.00 87.25 201 ASN A N 1
ATOM 1567 C CA . ASN A 1 201 ? 1.715 17.447 -8.926 1.00 87.25 201 ASN A CA 1
ATOM 1568 C C . ASN A 1 201 ? 2.988 16.723 -8.454 1.00 87.25 201 ASN A C 1
ATOM 1570 O O . ASN A 1 201 ? 3.608 17.167 -7.489 1.00 87.25 201 ASN A O 1
ATOM 1574 N N . ILE A 1 202 ? 3.388 15.631 -9.114 1.00 90.06 202 ILE A N 1
ATOM 1575 C CA . ILE A 1 202 ? 4.573 14.847 -8.757 1.00 90.06 202 ILE A CA 1
ATOM 1576 C C . ILE A 1 202 ? 5.670 15.124 -9.795 1.00 90.06 202 ILE A C 1
ATOM 1578 O O . ILE A 1 202 ? 5.437 14.960 -10.994 1.00 90.06 202 ILE A O 1
ATOM 1582 N N . PRO A 1 203 ? 6.887 15.523 -9.379 1.00 92.94 203 PRO A N 1
ATOM 1583 C CA . PRO A 1 203 ? 7.994 15.705 -10.311 1.00 92.94 203 PRO A CA 1
ATOM 1584 C C . PRO A 1 203 ? 8.312 14.418 -11.083 1.00 92.94 203 PRO A C 1
ATOM 1586 O O . PRO A 1 203 ? 8.342 13.332 -10.505 1.00 92.94 203 PRO A O 1
ATOM 1589 N N . MET A 1 204 ? 8.628 14.542 -12.377 1.00 92.00 204 MET A N 1
ATOM 1590 C CA . MET A 1 204 ? 8.982 13.397 -13.232 1.00 92.00 204 MET A CA 1
ATOM 1591 C C . MET A 1 204 ? 10.123 12.555 -12.647 1.00 92.00 204 MET A C 1
ATOM 1593 O O . MET A 1 204 ? 10.056 11.332 -12.690 1.00 92.00 204 MET A O 1
ATOM 1597 N N . GLU A 1 205 ? 11.153 13.208 -12.101 1.00 93.44 205 GLU A N 1
ATOM 1598 C CA . GLU A 1 205 ? 12.297 12.545 -11.463 1.00 93.44 205 GLU A CA 1
ATOM 1599 C C . GLU A 1 205 ? 11.841 11.678 -10.288 1.00 93.44 205 GLU A C 1
ATOM 1601 O O . GLU A 1 205 ? 12.131 10.489 -10.257 1.00 93.44 205 GLU A O 1
ATOM 1606 N N . THR A 1 206 ? 11.013 12.228 -9.396 1.00 94.06 206 THR A N 1
ATOM 1607 C CA . THR A 1 206 ? 10.432 11.479 -8.275 1.00 94.06 206 THR A CA 1
ATOM 1608 C C . THR A 1 206 ? 9.610 10.292 -8.763 1.00 94.06 206 THR A C 1
ATOM 1610 O O . THR A 1 206 ? 9.735 9.192 -8.233 1.00 94.06 206 THR A O 1
ATOM 1613 N N . LEU A 1 207 ? 8.779 10.488 -9.786 1.00 94.25 207 LEU A N 1
ATOM 1614 C CA . LEU A 1 207 ? 7.935 9.422 -10.311 1.00 94.25 207 LEU A CA 1
ATOM 1615 C C . LEU A 1 207 ? 8.765 8.301 -10.968 1.00 94.25 207 LEU A C 1
ATOM 1617 O O . LEU A 1 207 ? 8.436 7.121 -10.813 1.00 94.25 207 LEU A O 1
ATOM 1621 N N . MET A 1 208 ? 9.851 8.660 -11.659 1.00 95.69 208 MET A N 1
ATOM 1622 C CA . MET A 1 208 ? 10.812 7.719 -12.233 1.00 95.69 208 MET A CA 1
ATOM 1623 C C . MET A 1 208 ? 11.568 6.953 -11.143 1.00 95.69 208 MET A C 1
ATOM 1625 O O . MET A 1 208 ? 11.611 5.724 -11.190 1.00 95.69 208 MET A O 1
ATOM 1629 N N . ASP A 1 209 ? 12.080 7.648 -10.128 1.00 95.56 209 ASP A N 1
ATOM 1630 C CA . ASP A 1 209 ? 12.765 7.032 -8.989 1.00 95.56 209 ASP A CA 1
ATOM 1631 C C . ASP A 1 209 ? 11.856 6.040 -8.268 1.00 95.56 209 ASP A C 1
ATOM 1633 O O . ASP A 1 209 ? 12.279 4.927 -7.963 1.00 95.56 209 ASP A O 1
ATOM 1637 N N . LEU A 1 210 ? 10.587 6.400 -8.047 1.00 96.56 210 LEU A N 1
ATOM 1638 C CA . LEU A 1 210 ? 9.591 5.496 -7.476 1.00 96.56 210 LEU A CA 1
ATOM 1639 C C . LEU A 1 210 ? 9.425 4.232 -8.326 1.00 96.56 210 LEU A C 1
ATOM 1641 O O . LEU A 1 210 ? 9.375 3.145 -7.760 1.00 96.56 210 LEU A O 1
ATOM 1645 N N . CYS A 1 211 ? 9.394 4.339 -9.657 1.00 97.00 211 CYS A N 1
ATOM 1646 C CA . CYS A 1 211 ? 9.326 3.170 -10.539 1.00 97.00 211 CYS A CA 1
ATOM 1647 C C . CYS A 1 211 ? 10.575 2.281 -10.433 1.00 97.00 211 CYS A C 1
ATOM 1649 O O . CYS A 1 211 ? 10.469 1.062 -10.302 1.00 97.00 211 CYS A O 1
ATOM 1651 N N . LEU A 1 212 ? 11.765 2.879 -10.456 1.00 96.38 212 LEU A N 1
ATOM 1652 C CA . LEU A 1 212 ? 13.028 2.139 -10.406 1.00 96.38 212 LEU A CA 1
ATOM 1653 C C . LEU A 1 212 ? 13.244 1.477 -9.039 1.00 96.38 212 LEU A C 1
ATOM 1655 O O . LEU A 1 212 ? 13.705 0.339 -8.962 1.00 96.38 212 LEU A O 1
ATOM 1659 N N . MET A 1 213 ? 12.862 2.161 -7.960 1.00 95.94 213 MET A N 1
ATOM 1660 C CA . MET A 1 213 ? 12.791 1.600 -6.609 1.00 95.94 213 MET A CA 1
ATOM 1661 C C . MET A 1 213 ? 11.746 0.487 -6.500 1.00 95.94 213 MET A C 1
ATOM 1663 O O . MET A 1 213 ? 11.930 -0.477 -5.764 1.00 95.94 213 MET A O 1
ATOM 1667 N N . ASN A 1 214 ? 10.651 0.592 -7.248 1.00 95.38 214 ASN A N 1
ATOM 1668 C CA . ASN A 1 214 ? 9.579 -0.388 -7.228 1.00 95.38 214 ASN A CA 1
ATOM 1669 C C . ASN A 1 214 ? 10.022 -1.754 -7.773 1.00 95.38 214 ASN A C 1
ATOM 1671 O O . ASN A 1 214 ? 9.559 -2.768 -7.260 1.00 95.38 214 ASN A O 1
ATOM 1675 N N . ILE A 1 215 ? 10.926 -1.802 -8.753 1.00 94.69 215 ILE A N 1
ATOM 1676 C CA . ILE A 1 215 ? 11.329 -3.053 -9.422 1.00 94.69 215 ILE A CA 1
ATOM 1677 C C . ILE A 1 215 ? 12.664 -3.641 -8.939 1.00 94.69 215 ILE A C 1
ATOM 1679 O O . ILE A 1 215 ? 12.966 -4.792 -9.259 1.00 94.69 215 ILE A O 1
ATOM 1683 N N . VAL A 1 216 ? 13.467 -2.891 -8.176 1.00 93.81 216 VAL A N 1
ATOM 1684 C CA . VAL A 1 216 ? 14.784 -3.362 -7.717 1.00 93.81 216 VAL A CA 1
ATOM 1685 C C . VAL A 1 216 ? 14.661 -4.533 -6.737 1.00 93.81 216 VAL A C 1
ATOM 1687 O O . VAL A 1 216 ? 13.830 -4.518 -5.828 1.00 93.81 216 VAL A O 1
ATOM 1690 N N . ASP A 1 217 ? 15.500 -5.555 -6.919 1.00 91.50 217 ASP A N 1
ATOM 1691 C CA . ASP A 1 217 ? 15.559 -6.755 -6.072 1.00 91.50 217 ASP A CA 1
ATOM 1692 C C . ASP A 1 217 ? 14.190 -7.429 -5.834 1.00 91.50 217 ASP A C 1
ATOM 1694 O O . ASP A 1 217 ? 13.917 -7.975 -4.757 1.00 91.50 217 ASP A O 1
ATO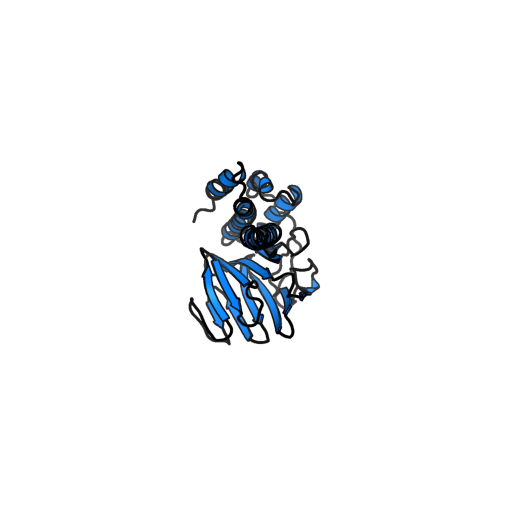M 1698 N N . ILE A 1 218 ? 13.315 -7.378 -6.844 1.00 92.69 218 ILE A N 1
ATOM 1699 C CA . ILE A 1 218 ? 12.060 -8.131 -6.906 1.00 92.69 218 ILE A CA 1
ATOM 1700 C C . ILE A 1 218 ? 12.293 -9.417 -7.695 1.00 92.69 218 ILE A C 1
ATOM 1702 O O . ILE A 1 218 ? 12.945 -9.414 -8.744 1.00 92.69 218 ILE A O 1
ATOM 1706 N N . SER A 1 219 ? 11.757 -10.538 -7.213 1.00 92.94 219 SER A N 1
ATOM 1707 C CA . SER A 1 219 ? 11.863 -11.789 -7.962 1.00 92.94 219 SER A CA 1
ATOM 1708 C C . SER A 1 219 ? 11.141 -11.704 -9.312 1.00 92.94 219 SER A C 1
ATOM 1710 O O . SER A 1 219 ? 10.133 -11.013 -9.475 1.00 92.94 219 SER A O 1
ATOM 1712 N N . LYS A 1 220 ? 11.601 -12.502 -10.282 1.00 90.25 220 LYS A N 1
ATOM 1713 C CA . LYS A 1 220 ? 10.959 -12.605 -11.603 1.00 90.25 220 LYS A CA 1
ATOM 1714 C C . LYS A 1 220 ? 9.496 -13.061 -11.546 1.00 90.25 220 LYS A C 1
ATOM 1716 O O . LYS A 1 220 ? 8.757 -12.816 -12.494 1.00 90.25 220 LYS A O 1
ATOM 1721 N N . GLU A 1 221 ? 9.070 -13.702 -10.457 1.00 90.25 221 GLU A N 1
ATOM 1722 C CA . GLU A 1 221 ? 7.668 -14.071 -10.240 1.00 90.25 221 GLU A CA 1
ATOM 1723 C C . GLU A 1 221 ? 6.788 -12.832 -10.012 1.00 90.25 221 GLU A C 1
ATOM 1725 O O . GLU A 1 221 ? 5.701 -12.735 -10.581 1.00 90.25 221 GLU A O 1
ATOM 1730 N N . ASN A 1 222 ? 7.265 -11.872 -9.211 1.00 92.00 222 ASN A N 1
ATOM 1731 C CA . ASN A 1 222 ? 6.469 -10.722 -8.776 1.00 92.00 222 ASN A CA 1
ATOM 1732 C C . ASN A 1 222 ? 6.732 -9.445 -9.582 1.00 92.00 222 ASN A C 1
ATOM 1734 O O . ASN A 1 222 ? 5.873 -8.564 -9.585 1.00 92.00 222 ASN A O 1
ATOM 1738 N N . GLU A 1 223 ? 7.868 -9.339 -10.277 1.00 90.94 223 GLU A N 1
ATOM 1739 C CA . GLU A 1 223 ? 8.304 -8.141 -11.016 1.00 90.94 223 GLU A CA 1
ATOM 1740 C C . GLU A 1 223 ? 7.201 -7.583 -11.924 1.00 90.94 223 GLU A C 1
ATOM 1742 O O . GLU A 1 223 ? 6.894 -6.392 -11.880 1.00 90.94 223 GLU A O 1
ATOM 1747 N N . LYS A 1 224 ? 6.516 -8.456 -12.676 1.00 91.75 224 LYS A N 1
ATOM 1748 C CA . LYS A 1 224 ? 5.415 -8.038 -13.549 1.00 91.75 224 LYS A CA 1
ATOM 1749 C C . LYS A 1 224 ? 4.228 -7.477 -12.764 1.00 91.75 224 LYS A C 1
ATOM 1751 O O . LYS A 1 224 ? 3.706 -6.433 -13.133 1.00 91.75 224 LYS A O 1
ATOM 1756 N N . ASN A 1 225 ? 3.801 -8.136 -11.689 1.00 92.50 225 ASN A N 1
ATOM 1757 C CA . ASN A 1 225 ? 2.670 -7.671 -10.876 1.00 92.50 225 ASN A CA 1
ATOM 1758 C C . ASN A 1 225 ? 2.978 -6.317 -10.227 1.00 92.50 225 ASN A C 1
ATOM 1760 O O . ASN A 1 225 ? 2.137 -5.420 -10.215 1.00 92.50 225 ASN A O 1
ATOM 1764 N N . VAL A 1 226 ? 4.209 -6.163 -9.746 1.00 94.38 226 VAL A N 1
ATOM 1765 C CA . VAL A 1 226 ? 4.731 -4.938 -9.141 1.00 94.38 226 VAL A CA 1
ATOM 1766 C C . VAL A 1 226 ? 4.777 -3.783 -10.149 1.00 94.38 226 VAL A C 1
ATOM 1768 O O . VAL A 1 226 ? 4.285 -2.692 -9.851 1.00 94.38 226 VAL A O 1
ATOM 1771 N N . LEU A 1 227 ? 5.302 -4.017 -11.356 1.00 94.50 227 LEU A N 1
ATOM 1772 C CA . LEU A 1 227 ? 5.359 -3.010 -12.421 1.00 94.50 227 LEU A CA 1
ATOM 1773 C C . LEU A 1 227 ? 3.961 -2.639 -12.935 1.00 94.50 227 LEU A C 1
ATOM 1775 O O . LEU A 1 227 ? 3.649 -1.467 -13.147 1.00 94.50 227 LEU A O 1
ATOM 1779 N N . CYS A 1 228 ? 3.088 -3.630 -13.113 1.00 93.94 228 CYS A N 1
ATOM 1780 C CA . CYS A 1 228 ? 1.737 -3.396 -13.605 1.00 93.94 228 CYS A CA 1
ATOM 1781 C C . CYS A 1 228 ? 0.857 -2.660 -12.603 1.00 93.94 228 CYS A C 1
ATOM 1783 O O . CYS A 1 228 ? 0.0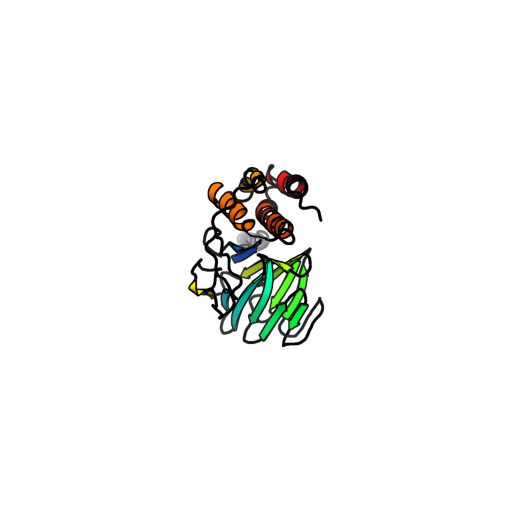41 -1.847 -13.026 1.00 93.94 228 CYS A O 1
ATOM 1785 N N . SER A 1 229 ? 1.037 -2.909 -11.307 1.00 94.56 229 SER A N 1
ATOM 1786 C CA . SER A 1 229 ? 0.378 -2.142 -10.251 1.00 94.56 229 SER A CA 1
ATOM 1787 C C . SER A 1 229 ? 0.829 -0.682 -10.266 1.00 94.56 229 SER A C 1
ATOM 1789 O O . SER A 1 229 ? -0.019 0.200 -10.308 1.00 94.56 229 SER A O 1
ATOM 1791 N N . TYR A 1 230 ? 2.138 -0.421 -10.372 1.00 95.69 230 TYR A N 1
ATOM 1792 C CA . TYR A 1 230 ? 2.665 0.941 -10.506 1.00 95.69 230 TYR A CA 1
ATOM 1793 C C . TYR A 1 230 ? 2.013 1.716 -11.658 1.00 95.69 230 TYR A C 1
ATOM 1795 O O . TYR A 1 230 ? 1.528 2.831 -11.463 1.00 95.69 230 TYR A O 1
ATOM 1803 N N . TYR A 1 231 ? 1.968 1.127 -12.855 1.00 95.06 231 TYR A N 1
ATOM 1804 C CA . TYR A 1 231 ? 1.375 1.805 -14.006 1.00 95.06 231 TYR A CA 1
ATOM 1805 C C . TYR A 1 231 ? -0.142 1.926 -13.917 1.00 95.06 231 TYR A C 1
ATOM 1807 O O . TYR A 1 231 ? -0.686 2.937 -14.354 1.00 95.06 231 TYR A O 1
ATOM 1815 N N . HIS A 1 232 ? -0.821 0.919 -13.364 1.00 92.44 232 HIS A N 1
ATOM 1816 C CA . HIS A 1 232 ? -2.267 0.954 -13.179 1.00 92.44 232 HIS A CA 1
ATOM 1817 C C . HIS A 1 232 ? -2.678 2.133 -12.292 1.00 92.44 232 HIS A C 1
ATOM 1819 O O . HIS A 1 232 ? -3.502 2.929 -12.738 1.00 92.44 232 HIS A O 1
ATOM 1825 N N . GLU A 1 233 ? -2.054 2.306 -11.122 1.00 92.44 233 GLU A N 1
ATOM 1826 C CA . GLU A 1 233 ? -2.424 3.400 -10.209 1.00 92.44 233 GLU A CA 1
ATOM 1827 C C . GLU A 1 233 ? -2.070 4.774 -10.783 1.00 92.44 233 GLU A C 1
ATOM 1829 O O . GLU A 1 233 ? -2.896 5.687 -10.802 1.00 92.44 233 GLU A O 1
ATOM 1834 N N . ASN A 1 234 ? -0.870 4.925 -11.352 1.00 91.88 234 ASN A N 1
ATOM 1835 C CA . ASN A 1 234 ? -0.446 6.232 -11.847 1.00 91.88 234 ASN A CA 1
ATOM 1836 C C . ASN A 1 234 ? -1.232 6.692 -13.085 1.00 91.88 234 ASN A C 1
ATOM 1838 O O . ASN A 1 234 ? -1.404 7.896 -13.276 1.00 91.88 234 ASN A O 1
ATOM 1842 N N . VAL A 1 235 ? -1.738 5.763 -13.904 1.00 90.69 235 VAL A N 1
ATOM 1843 C CA . VAL A 1 235 ? -2.613 6.080 -15.044 1.00 90.69 235 VAL A CA 1
ATOM 1844 C C . VAL A 1 235 ? -4.065 6.289 -14.608 1.00 90.69 235 VAL A C 1
ATOM 1846 O O . VAL A 1 235 ? -4.764 7.083 -15.236 1.00 90.69 235 VAL A O 1
ATOM 1849 N N . GLN A 1 236 ? -4.539 5.635 -13.542 1.00 83.25 236 GLN A N 1
ATOM 1850 C CA . GLN A 1 236 ? -5.916 5.811 -13.064 1.00 83.25 236 GLN A CA 1
ATOM 1851 C C . GLN A 1 236 ? -6.235 7.245 -12.635 1.00 83.25 236 GLN A C 1
ATOM 1853 O O . GLN A 1 236 ? -7.370 7.682 -12.815 1.00 83.25 236 GLN A O 1
ATOM 1858 N N . SER A 1 237 ? -5.259 8.024 -12.166 1.00 78.88 237 SER A N 1
ATOM 1859 C CA . SER A 1 237 ? -5.488 9.445 -11.866 1.00 78.88 237 SER A CA 1
ATOM 1860 C C . SER A 1 237 ? -5.940 10.261 -13.086 1.00 78.88 237 SER A C 1
ATOM 1862 O O . SER A 1 237 ? -6.724 11.191 -12.925 1.00 78.88 237 SER A O 1
ATOM 1864 N N . CYS A 1 238 ? -5.562 9.866 -14.310 1.00 80.81 238 CYS A N 1
ATOM 1865 C CA . CYS A 1 238 ? -6.097 10.473 -15.536 1.00 80.81 238 CYS A CA 1
ATOM 1866 C C . CYS A 1 238 ? -7.584 10.162 -15.786 1.00 80.81 238 CYS A C 1
ATOM 1868 O O . CYS A 1 238 ? -8.240 10.915 -16.501 1.00 80.81 238 CYS A O 1
ATOM 1870 N N . ASP A 1 239 ? -8.105 9.048 -15.267 1.00 69.38 239 ASP A N 1
ATOM 1871 C CA . ASP A 1 239 ? -9.518 8.657 -15.411 1.00 69.38 239 ASP A CA 1
ATOM 1872 C C . ASP A 1 239 ? -10.413 9.446 -14.437 1.00 69.38 239 ASP A C 1
ATOM 1874 O O . ASP A 1 239 ? -11.578 9.726 -14.714 1.00 69.38 239 ASP A O 1
ATOM 1878 N N . LEU A 1 240 ? -9.844 9.862 -13.301 1.00 61.28 240 LEU A N 1
ATOM 1879 C CA . LEU A 1 240 ? -10.528 10.654 -12.276 1.00 61.28 240 LEU A CA 1
ATOM 1880 C C . LEU A 1 240 ? -10.661 12.141 -12.658 1.00 61.28 240 LEU A C 1
ATOM 1882 O O . LEU A 1 240 ? -11.606 12.809 -12.224 1.00 61.28 240 LEU A O 1
ATOM 1886 N N . ASP A 1 241 ? -9.774 12.652 -13.516 1.00 57.88 241 ASP A N 1
ATOM 1887 C CA . ASP A 1 241 ? -9.904 13.972 -14.135 1.00 57.88 241 ASP A CA 1
ATOM 1888 C C . ASP A 1 241 ? -10.970 13.930 -15.250 1.00 57.88 241 ASP A C 1
ATOM 1890 O O . ASP A 1 241 ? -10.686 13.761 -16.436 1.00 57.88 241 ASP A O 1
ATOM 1894 N N . ASN A 1 242 ? -12.238 14.126 -14.861 1.00 51.12 242 ASN A N 1
ATOM 1895 C CA . ASN A 1 242 ? -13.467 14.109 -15.686 1.00 51.12 242 ASN A CA 1
ATOM 1896 C C . ASN A 1 242 ? -13.484 15.022 -16.942 1.00 51.12 242 ASN A C 1
ATOM 1898 O O . ASN A 1 242 ? -14.514 15.152 -17.609 1.00 51.12 242 ASN A O 1
ATOM 1902 N N . ASN A 1 243 ? -12.382 15.683 -17.288 1.00 53.81 243 ASN A N 1
ATOM 1903 C CA . ASN A 1 243 ? -12.327 16.667 -18.363 1.00 53.81 243 ASN A CA 1
ATOM 1904 C C . ASN A 1 243 ? -12.154 16.070 -19.766 1.00 53.81 243 ASN A C 1
ATOM 1906 O O . ASN A 1 243 ? -12.142 16.838 -20.728 1.00 53.81 243 ASN A O 1
ATOM 1910 N N . ASN A 1 244 ? -12.051 14.738 -19.924 1.00 50.34 244 ASN A N 1
ATOM 1911 C CA . ASN A 1 244 ? -11.920 14.071 -21.235 1.00 50.34 244 ASN A CA 1
ATOM 1912 C C . ASN A 1 244 ? -10.850 14.714 -22.146 1.00 50.34 244 ASN A C 1
ATOM 1914 O O . ASN A 1 244 ? -10.924 14.638 -23.376 1.00 50.34 244 ASN A O 1
ATOM 1918 N N . GLN A 1 245 ? -9.857 15.383 -21.558 1.00 54.50 245 GLN A N 1
ATOM 1919 C CA . GLN A 1 245 ? -8.824 16.065 -22.311 1.00 54.50 245 GLN A CA 1
ATOM 1920 C C . GLN A 1 245 ? -7.767 15.038 -22.696 1.00 54.50 245 GLN A C 1
ATOM 1922 O O . GLN A 1 245 ? -7.131 14.402 -21.857 1.00 54.50 245 GLN A O 1
ATOM 1927 N N . SER A 1 246 ? -7.595 14.865 -24.005 1.00 53.56 246 SER A N 1
ATOM 1928 C CA . SER A 1 246 ? -6.400 14.240 -24.567 1.00 53.56 246 SER A CA 1
ATOM 1929 C C . SER A 1 246 ? -5.192 14.965 -23.954 1.00 53.56 246 SER A C 1
ATOM 1931 O O . SER A 1 246 ? -5.124 16.187 -24.108 1.00 53.56 246 SER A O 1
ATOM 1933 N N . PRO A 1 247 ? -4.305 14.284 -23.199 1.00 62.22 247 PRO A N 1
ATOM 1934 C CA . PRO A 1 247 ? -3.839 12.902 -23.389 1.00 62.22 247 PRO A CA 1
ATOM 1935 C C . PRO A 1 247 ? -4.400 11.810 -22.447 1.00 62.22 247 PRO A C 1
ATOM 1937 O O . PRO A 1 247 ? -4.091 10.639 -22.668 1.00 62.22 247 PRO A O 1
ATOM 1940 N N . GLY A 1 248 ? -5.226 12.124 -21.440 1.00 70.56 248 GLY A N 1
ATOM 1941 C CA . GLY A 1 248 ? -5.591 11.162 -20.381 1.00 70.56 248 GLY A CA 1
ATOM 1942 C C . GLY A 1 248 ? -6.310 9.901 -20.880 1.00 70.56 248 GLY A C 1
ATOM 1943 O O . GLY A 1 248 ? -5.894 8.782 -20.591 1.00 70.56 248 GLY A O 1
ATOM 1944 N N . ASN A 1 2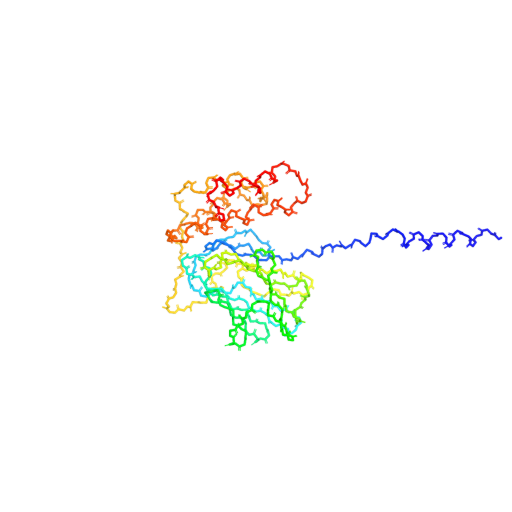49 ? -7.321 10.067 -21.739 1.00 75.25 249 ASN A N 1
ATOM 1945 C CA . ASN A 1 249 ? -8.080 8.947 -22.317 1.00 75.25 249 ASN A CA 1
ATOM 1946 C C . ASN A 1 249 ? -7.203 8.032 -23.203 1.00 75.25 249 ASN A C 1
ATOM 1948 O O . ASN A 1 249 ? -7.372 6.813 -23.230 1.00 75.25 249 ASN A O 1
ATOM 1952 N N . TYR A 1 250 ? -6.218 8.594 -23.912 1.00 83.12 250 TYR A N 1
ATOM 1953 C CA . TYR A 1 250 ? -5.272 7.790 -24.690 1.00 83.12 250 TYR A CA 1
ATOM 1954 C C . TYR A 1 250 ? -4.432 6.897 -23.767 1.00 83.12 250 TYR A C 1
ATOM 1956 O O . TYR A 1 250 ? -4.402 5.683 -23.963 1.00 83.12 250 TYR A O 1
ATOM 1964 N N . LEU A 1 251 ? -3.840 7.475 -22.716 1.00 85.44 251 LEU A N 1
ATOM 1965 C CA . LEU A 1 251 ? -2.979 6.752 -21.776 1.00 85.44 251 LEU A CA 1
ATOM 1966 C C . LEU A 1 251 ? -3.722 5.611 -21.069 1.00 85.44 251 LEU A C 1
ATOM 1968 O O . LEU A 1 251 ? -3.214 4.487 -21.041 1.00 85.44 251 LEU A O 1
ATOM 1972 N N . VAL A 1 252 ? -4.946 5.865 -20.586 1.00 85.69 252 VAL A N 1
ATOM 1973 C CA . VAL A 1 252 ? -5.811 4.860 -19.934 1.00 85.69 252 VAL A CA 1
ATOM 1974 C C . VAL A 1 252 ? -6.067 3.650 -20.840 1.00 85.69 252 VAL A C 1
ATOM 1976 O O . VAL A 1 252 ? -6.075 2.511 -20.368 1.00 85.69 252 VAL A O 1
ATOM 1979 N N . ASN A 1 253 ? -6.195 3.861 -22.151 1.00 85.31 253 ASN A N 1
ATOM 1980 C CA . ASN A 1 253 ? -6.477 2.786 -23.102 1.00 85.31 253 ASN A CA 1
ATOM 1981 C C . ASN A 1 253 ? -5.227 2.065 -23.629 1.00 85.31 253 ASN A C 1
ATOM 1983 O O . ASN A 1 253 ? -5.318 0.898 -24.020 1.00 85.31 253 ASN A O 1
ATOM 1987 N N . THR A 1 254 ? -4.060 2.717 -23.669 1.00 88.88 254 THR A N 1
ATOM 1988 C CA . THR A 1 254 ? -2.865 2.146 -24.316 1.00 88.88 254 THR A CA 1
ATOM 1989 C C . THR A 1 254 ? -1.821 1.588 -23.362 1.00 88.88 254 THR A C 1
ATOM 1991 O O . THR A 1 254 ? -1.040 0.730 -23.792 1.00 88.88 254 THR A O 1
ATOM 1994 N N . TRP A 1 255 ? -1.800 2.014 -22.092 1.00 91.62 255 TRP A N 1
ATOM 1995 C CA . TRP A 1 255 ? -0.705 1.693 -21.166 1.00 91.62 255 TRP A CA 1
ATOM 1996 C C . TRP A 1 255 ? -0.435 0.189 -21.065 1.00 91.62 255 TRP A C 1
ATOM 1998 O O . TRP A 1 255 ? 0.703 -0.232 -21.226 1.00 91.62 255 TRP A O 1
ATOM 2008 N N . ARG A 1 256 ? -1.476 -0.650 -20.945 1.00 91.69 256 ARG A N 1
ATOM 2009 C CA . ARG A 1 256 ? -1.330 -2.116 -20.827 1.00 91.69 256 ARG A CA 1
ATOM 2010 C C . ARG A 1 256 ? -0.588 -2.748 -21.998 1.00 91.69 256 ARG A C 1
ATOM 2012 O O . ARG A 1 256 ? 0.125 -3.735 -21.827 1.00 91.69 256 ARG A O 1
ATOM 2019 N N . THR A 1 257 ? -0.777 -2.207 -23.200 1.00 91.94 257 THR A N 1
ATOM 2020 C CA . THR A 1 257 ? -0.093 -2.701 -24.400 1.00 91.94 257 THR A CA 1
ATOM 2021 C C . THR A 1 257 ? 1.352 -2.221 -24.432 1.00 91.94 257 THR A C 1
ATOM 2023 O O . THR A 1 257 ? 2.233 -2.993 -24.801 1.00 91.94 257 THR A O 1
ATOM 2026 N N . LYS A 1 258 ? 1.595 -0.972 -24.019 1.00 91.25 258 LYS A N 1
ATOM 2027 C CA . LYS A 1 258 ? 2.925 -0.350 -23.984 1.00 91.25 258 LYS A CA 1
ATOM 2028 C C . LYS A 1 258 ? 3.835 -0.951 -22.912 1.00 91.25 258 LYS A C 1
ATOM 2030 O O . LYS A 1 258 ? 5.017 -1.119 -23.171 1.00 91.25 258 LYS A O 1
ATOM 2035 N N . THR A 1 259 ? 3.274 -1.336 -21.769 1.00 91.62 259 THR A N 1
ATOM 2036 C CA . THR A 1 259 ? 4.012 -1.874 -20.613 1.00 91.62 259 THR A CA 1
ATOM 2037 C C . THR A 1 259 ? 3.967 -3.404 -20.520 1.00 91.62 259 THR A C 1
ATOM 2039 O O . THR A 1 259 ? 4.579 -3.998 -19.641 1.00 91.62 259 THR A O 1
ATOM 2042 N N . GLY A 1 260 ? 3.216 -4.084 -21.397 1.00 90.69 260 GLY A N 1
ATOM 2043 C CA . GLY A 1 260 ? 3.075 -5.549 -21.371 1.00 90.69 260 GLY A CA 1
ATOM 2044 C C . GLY A 1 260 ? 2.147 -6.097 -20.271 1.00 90.69 260 GLY A C 1
ATOM 2045 O O . GLY A 1 260 ? 2.039 -7.320 -20.099 1.00 90.69 260 GLY A O 1
ATOM 2046 N N . CYS A 1 261 ? 1.426 -5.220 -19.569 1.00 89.88 261 CYS A N 1
ATOM 2047 C CA . CYS A 1 261 ? 0.482 -5.508 -18.484 1.00 89.88 261 CYS A CA 1
ATOM 2048 C C . CYS A 1 261 ? -0.891 -6.002 -18.964 1.00 89.88 261 CYS A C 1
ATOM 2050 O O . CYS A 1 261 ? -1.950 -5.431 -18.663 1.00 89.88 261 CYS A O 1
ATOM 2052 N N . ARG A 1 262 ? -0.865 -7.084 -19.747 1.00 81.25 262 ARG A N 1
ATOM 2053 C CA . ARG A 1 262 ? -2.062 -7.790 -20.222 1.00 81.25 262 ARG A CA 1
ATOM 2054 C C . ARG A 1 262 ? -2.773 -8.475 -19.050 1.00 81.25 262 ARG A C 1
ATOM 2056 O O . ARG A 1 262 ? -2.094 -9.020 -18.185 1.00 81.25 262 ARG A O 1
ATOM 2063 N N . LYS A 1 263 ? -4.107 -8.401 -19.051 1.00 62.06 263 LYS A N 1
ATOM 2064 C CA . LYS A 1 263 ? -4.972 -9.214 -18.184 1.00 62.06 263 LYS A CA 1
ATOM 2065 C C . LYS A 1 263 ? -4.938 -10.675 -18.618 1.00 62.06 263 LYS A C 1
ATOM 2067 O O . LYS A 1 263 ? -4.719 -10.901 -19.833 1.00 62.06 263 LYS A O 1
#

Nearest PDB structures (foldseek):
  9gvj-assembly1_A  TM=7.397E-01  e=1.743E-11  Homo sapiens
  9gvq-assembly1_A  TM=7.397E-01  e=1.949E-11  Homo sapiens
  8oes-assembly1_A  TM=7.353E-01  e=1.230E-10  Homo sapiens
  7pp6-assembly1_D  TM=6.666E-01  e=1.115E-11  Homo sapie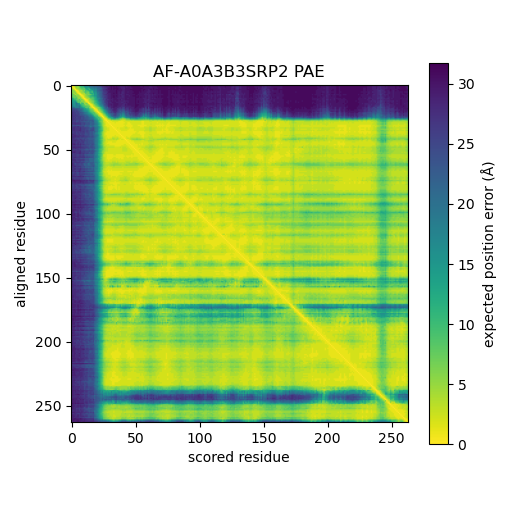ns
  7a5o-assembly1_B  TM=7.038E-01  e=9.307E-11  Homo sapiens

Radius of gyration: 21.77 Å; Cα contacts (8 Å, |Δi|>4): 487; chains: 1; bounding box: 73×63×45 Å

Mean predicted aligned error: 8.6 Å

Secondary structure (DSSP, 8-state):
--STTHHHHHHHHTTT-----------EEEEEETTTEEE-SSS--EE--BSSEEEEEEEEETTEEEEEEEEEETTEEEEEEEEETTEEEEEETTEEEETTEEE-SSEE-SSEEEEEETTEEEEEETTS-TT-EEEEEEETTEEEEEEEEE-TTT-EEEESTTT---GGGEE--TT--B-PPPPP--STTTTHHHHGGG-TTS-HHHHHHHHHHHHTT--TTTHHHHHHHHHHHHHHHHHHSTT--TTHHHHHHHHHHHS----

Organism: NCBI:txid1676925

Foldseek 3Di:
DPPVVVVVVVVVVVVPVPPPVPVVQPFQKWKDFFLAWTDARPDHIDGWHKQFWFWAWWKDFPHKTWTWIFGDDLRFTQWIWIQINNFTWIQGLNWIATNNDTDDPQDDDPFWGWHDDPQKIKIDGPPFPRQWIWIFHDDNSTTRMIMITHRPVGMDIDDTVSVHPDPVRGPDDPPMDTDDDFFAPDCLLVCLVVLVVLVVPHDSVRLSSCLRSSQPPRDPVRNLVSNLGSLQVSLVSLVVPPPPDPPNVVSNPCVCVVNVVDD